Protein AF-M1YXP0-F1 (afdb_monomer_lite)

Radius of gyration: 19.99 Å; chains: 1; bounding box: 44×41×58 Å

pLDDT: mean 81.45, std 17.95, range [33.19, 97.75]

Structure (mmCIF, N/CA/C/O backbone):
data_AF-M1YXP0-F1
#
_entry.id   AF-M1YXP0-F1
#
loop_
_atom_site.group_PDB
_atom_site.id
_atom_site.type_symbol
_atom_site.label_atom_id
_atom_site.label_alt_id
_atom_site.label_comp_id
_atom_site.label_asym_id
_atom_site.label_entity_id
_atom_site.label_seq_id
_atom_site.pdbx_PDB_ins_code
_atom_site.Cartn_x
_atom_site.Cartn_y
_atom_site.Cartn_z
_atom_site.occupancy
_atom_site.B_iso_or_equiv
_atom_site.auth_seq_id
_atom_site.auth_comp_id
_atom_site.auth_asym_id
_atom_site.auth_atom_id
_atom_site.pdbx_PDB_model_num
ATOM 1 N N . MET A 1 1 ? 7.537 -8.761 -30.723 1.00 39.88 1 MET A N 1
ATOM 2 C CA . MET A 1 1 ? 6.814 -8.227 -31.902 1.00 39.88 1 MET A CA 1
ATOM 3 C C . MET A 1 1 ? 7.457 -6.900 -32.282 1.00 39.88 1 MET A C 1
ATOM 5 O O . MET A 1 1 ? 7.865 -6.205 -31.358 1.00 39.88 1 MET A O 1
ATOM 9 N N . PRO A 1 2 ? 7.614 -6.569 -33.575 1.00 33.19 2 PRO A N 1
ATOM 10 C CA . PRO A 1 2 ? 8.200 -5.295 -33.985 1.00 33.19 2 PRO A CA 1
ATOM 11 C C . PRO A 1 2 ? 7.269 -4.134 -33.609 1.00 33.19 2 PRO A C 1
ATOM 13 O O . PRO A 1 2 ? 6.055 -4.221 -33.793 1.00 33.19 2 PRO A O 1
ATOM 16 N N . VAL A 1 3 ? 7.846 -3.081 -33.035 1.00 39.62 3 VAL A N 1
ATOM 17 C CA . VAL A 1 3 ? 7.159 -1.833 -32.686 1.00 39.62 3 VAL A CA 1
ATOM 18 C C . VAL A 1 3 ? 7.122 -0.961 -33.941 1.00 39.62 3 VAL A C 1
ATOM 20 O O . VAL A 1 3 ? 8.159 -0.759 -34.565 1.00 39.62 3 VAL A O 1
ATOM 23 N N . ASN A 1 4 ? 5.941 -0.470 -34.324 1.00 39.56 4 ASN A N 1
ATOM 24 C CA . ASN A 1 4 ? 5.802 0.506 -35.405 1.00 39.56 4 ASN A CA 1
ATOM 25 C C . ASN A 1 4 ? 5.699 1.903 -34.799 1.00 39.56 4 ASN A C 1
ATOM 27 O O . ASN A 1 4 ? 4.676 2.248 -34.203 1.00 39.56 4 ASN A O 1
ATOM 31 N N . ASP A 1 5 ? 6.744 2.702 -34.967 1.00 45.22 5 ASP A N 1
ATOM 32 C CA . ASP A 1 5 ? 6.747 4.092 -34.529 1.00 45.22 5 ASP A CA 1
ATOM 33 C C . ASP A 1 5 ? 5.953 4.955 -35.521 1.00 45.22 5 ASP A C 1
ATOM 35 O O . ASP A 1 5 ? 6.139 4.876 -36.735 1.00 45.22 5 ASP A O 1
ATOM 39 N N . THR A 1 6 ? 5.033 5.779 -35.015 1.00 53.41 6 THR A N 1
ATOM 40 C CA . THR A 1 6 ? 4.318 6.788 -35.815 1.00 53.41 6 THR A CA 1
ATOM 41 C C . THR A 1 6 ? 4.477 8.148 -35.152 1.00 53.41 6 THR A C 1
ATOM 43 O O . THR A 1 6 ? 4.151 8.297 -33.973 1.00 53.41 6 THR A O 1
ATOM 46 N N . TYR A 1 7 ? 4.967 9.126 -35.910 1.00 54.94 7 TYR A N 1
ATOM 47 C CA . TYR A 1 7 ? 5.173 10.499 -35.453 1.00 54.94 7 TYR A CA 1
ATOM 48 C C . TYR A 1 7 ? 3.839 11.265 -35.435 1.00 54.94 7 TYR A C 1
ATOM 50 O O . TYR A 1 7 ? 3.076 11.180 -36.400 1.00 54.94 7 TYR A O 1
ATOM 58 N N . LEU A 1 8 ? 3.530 11.993 -34.352 1.00 53.47 8 LEU A N 1
ATOM 59 C CA . LEU A 1 8 ? 2.339 12.860 -34.305 1.00 53.47 8 LEU A CA 1
ATOM 60 C C . LEU A 1 8 ? 2.537 14.125 -35.155 1.00 53.47 8 LEU A C 1
ATOM 62 O O . LEU A 1 8 ? 3.608 14.729 -35.140 1.00 53.47 8 LEU A O 1
ATOM 66 N N . ASP A 1 9 ? 1.486 14.536 -35.868 1.00 60.91 9 ASP A N 1
ATOM 67 C CA . ASP A 1 9 ? 1.459 15.782 -36.641 1.00 60.91 9 ASP A CA 1
ATOM 68 C C . ASP A 1 9 ? 1.527 16.988 -35.677 1.00 60.91 9 ASP A C 1
ATOM 70 O O . ASP A 1 9 ? 0.678 17.092 -34.787 1.00 60.91 9 ASP A O 1
ATOM 74 N N . PRO A 1 10 ? 2.477 17.929 -35.846 1.00 59.50 10 PRO A N 1
ATOM 75 C CA . PRO A 1 10 ? 2.553 19.162 -35.055 1.00 59.50 10 PRO A CA 1
ATOM 76 C C . PRO A 1 10 ? 1.282 20.029 -35.078 1.00 59.50 10 PRO A C 1
ATOM 78 O O . PRO A 1 10 ? 1.157 20.962 -34.286 1.00 59.50 10 PRO A O 1
ATOM 81 N N . LYS A 1 11 ? 0.350 19.764 -36.000 1.00 62.03 11 LYS A N 1
ATOM 82 C CA . LYS A 1 11 ? -0.959 20.425 -36.090 1.00 62.03 11 LYS A CA 1
ATOM 83 C C . LYS A 1 11 ? -2.038 19.777 -35.215 1.00 62.03 11 LYS A C 1
ATOM 85 O O . LYS A 1 11 ? -3.147 20.309 -35.149 1.00 62.03 11 LYS A O 1
ATOM 90 N N . ASP A 1 12 ? -1.759 18.637 -34.583 1.00 63.69 12 ASP A N 1
ATOM 91 C CA . ASP A 1 12 ? -2.720 17.951 -33.722 1.00 63.69 12 ASP A CA 1
ATOM 92 C C . ASP A 1 12 ? -2.976 18.764 -32.443 1.00 63.69 12 ASP A C 1
ATOM 94 O O . ASP A 1 12 ?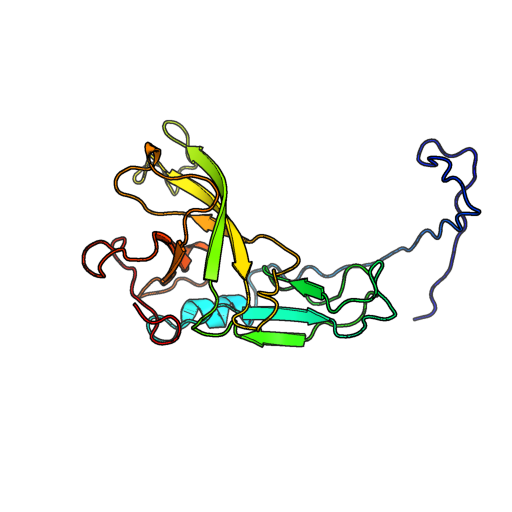 -2.062 19.289 -31.810 1.00 63.69 12 ASP A O 1
ATOM 98 N N . ARG A 1 13 ? -4.241 18.860 -32.025 1.00 54.38 13 ARG A N 1
ATOM 99 C CA . ARG A 1 13 ? -4.654 19.646 -30.849 1.00 54.38 13 ARG A CA 1
ATOM 100 C C . ARG A 1 13 ? -4.071 19.122 -29.535 1.00 54.38 13 ARG A C 1
ATOM 102 O O . ARG A 1 13 ? -4.054 19.862 -28.557 1.00 54.38 13 ARG A O 1
ATOM 109 N N . ALA A 1 14 ? -3.628 17.864 -29.500 1.00 49.84 14 ALA A N 1
ATOM 110 C CA . ALA A 1 14 ? -2.954 17.264 -28.349 1.00 49.84 14 ALA A CA 1
ATOM 111 C C . ALA A 1 14 ? -1.463 17.650 -28.239 1.00 49.84 14 ALA A C 1
ATOM 113 O O . ALA A 1 14 ? -0.829 17.343 -27.229 1.00 49.84 14 ALA A O 1
ATOM 114 N N . TYR A 1 15 ? -0.895 18.308 -29.257 1.00 47.97 15 TYR A N 1
ATOM 115 C CA . TYR A 1 15 ? 0.496 18.747 -29.265 1.00 47.97 15 TYR A CA 1
ATOM 116 C C . TYR A 1 15 ? 0.667 20.012 -28.412 1.00 47.97 15 TYR A C 1
ATOM 118 O O . TYR A 1 15 ? 0.209 21.095 -28.775 1.00 47.97 15 TYR A O 1
ATOM 126 N N . ASN A 1 16 ? 1.338 19.881 -27.266 1.00 50.03 16 ASN A N 1
ATOM 127 C CA . ASN A 1 16 ? 1.772 21.017 -26.456 1.00 50.03 16 ASN A CA 1
ATOM 128 C C . ASN A 1 16 ? 3.267 21.252 -26.747 1.00 50.03 16 ASN A C 1
ATOM 130 O O . ASN A 1 16 ? 4.062 20.350 -26.475 1.00 50.03 16 ASN A O 1
ATOM 134 N N . PRO A 1 17 ? 3.676 22.390 -27.340 1.00 48.19 17 PRO A N 1
ATOM 135 C CA . PRO A 1 17 ? 5.049 22.574 -27.797 1.00 48.19 17 PRO A CA 1
ATOM 136 C C . PRO A 1 17 ? 6.006 22.601 -26.601 1.00 48.19 17 PRO A C 1
ATOM 138 O O . PRO A 1 17 ? 6.040 23.568 -25.838 1.00 48.19 17 PRO A O 1
ATOM 141 N N . ALA A 1 18 ? 6.796 21.541 -26.425 1.00 46.31 18 ALA A N 1
ATOM 142 C CA . ALA A 1 18 ? 7.905 21.584 -25.482 1.00 46.31 18 ALA A CA 1
ATOM 143 C C . ALA A 1 18 ? 9.051 22.429 -26.065 1.00 46.31 18 ALA A C 1
ATOM 145 O O . ALA A 1 18 ? 9.185 22.586 -27.276 1.00 46.31 18 ALA A O 1
ATOM 146 N N . LYS A 1 19 ? 9.897 22.983 -25.190 1.00 48.41 19 LYS A N 1
ATOM 147 C CA . LYS A 1 19 ? 11.017 23.875 -25.553 1.00 48.41 19 LYS A CA 1
ATOM 148 C C . LYS A 1 19 ? 12.205 23.167 -26.236 1.00 48.41 19 LYS A C 1
ATOM 150 O O . LYS A 1 19 ? 13.235 23.796 -26.452 1.00 48.41 19 LYS A O 1
ATOM 155 N N . THR A 1 20 ? 12.075 21.886 -26.565 1.00 47.06 20 THR A N 1
ATOM 156 C CA . THR A 1 20 ? 13.082 21.046 -27.233 1.00 47.06 20 THR A CA 1
ATOM 157 C C . THR A 1 20 ? 12.407 20.236 -28.340 1.00 47.06 20 THR A C 1
ATOM 159 O O . THR A 1 20 ? 11.190 20.067 -28.304 1.00 47.06 20 THR A O 1
ATOM 162 N N . GLU A 1 21 ? 13.163 19.731 -29.322 1.00 49.03 21 GLU A N 1
ATOM 163 C CA . GLU A 1 21 ? 12.625 18.784 -30.312 1.00 49.03 21 GLU A CA 1
ATOM 164 C C . GLU A 1 21 ? 12.048 17.562 -29.584 1.00 49.03 21 GLU A C 1
ATOM 166 O O . GLU A 1 21 ? 12.782 16.777 -28.985 1.00 49.03 21 GLU A O 1
ATOM 171 N N . VAL A 1 22 ? 10.720 17.424 -29.588 1.00 46.91 22 VAL A N 1
ATOM 172 C CA . VAL A 1 22 ? 10.032 16.266 -29.010 1.00 46.91 22 VAL A CA 1
ATOM 173 C C . VAL A 1 22 ? 9.655 15.326 -30.134 1.00 46.91 22 VAL A C 1
ATOM 175 O O . VAL A 1 22 ? 8.829 15.648 -30.988 1.00 46.91 22 VAL A O 1
ATOM 178 N N . VAL A 1 23 ? 10.227 14.129 -30.109 1.00 52.19 23 VAL A N 1
ATOM 179 C CA . VAL A 1 23 ? 9.771 13.026 -30.947 1.00 52.19 23 VAL A CA 1
ATOM 180 C C . VAL A 1 23 ? 8.562 12.387 -30.267 1.00 52.19 23 VAL A C 1
ATOM 182 O O . VAL A 1 23 ? 8.689 11.639 -29.302 1.00 52.19 23 VAL A O 1
ATOM 185 N N . MET A 1 24 ? 7.366 12.708 -30.758 1.00 46.97 24 MET A N 1
ATOM 186 C CA . MET A 1 24 ? 6.120 12.121 -30.268 1.00 46.97 24 MET A CA 1
ATOM 187 C C . MET A 1 24 ? 5.859 10.788 -30.971 1.00 46.97 24 MET A C 1
ATOM 189 O O . MET A 1 24 ? 5.454 10.780 -32.132 1.00 46.97 24 MET A O 1
ATOM 193 N N . VAL A 1 25 ? 6.058 9.670 -30.272 1.00 52.78 25 VAL A N 1
ATOM 194 C CA . VAL A 1 25 ? 5.793 8.321 -30.796 1.00 52.78 25 VAL A CA 1
ATOM 195 C C . VAL A 1 25 ? 4.439 7.824 -30.300 1.00 52.78 25 VAL A C 1
ATOM 197 O O . VAL A 1 25 ? 4.231 7.636 -29.101 1.00 52.78 25 VAL A O 1
ATOM 200 N N . ARG A 1 26 ? 3.505 7.555 -31.216 1.00 45.12 26 ARG A N 1
ATOM 201 C CA . ARG A 1 26 ? 2.240 6.896 -30.873 1.00 45.12 26 ARG A CA 1
ATOM 202 C C . ARG A 1 26 ? 2.450 5.384 -30.795 1.00 45.12 26 ARG A C 1
ATOM 204 O O . ARG A 1 26 ? 2.609 4.732 -31.820 1.00 45.12 26 ARG A O 1
ATOM 211 N N . ARG A 1 27 ? 2.403 4.820 -29.585 1.00 51.88 27 ARG A N 1
ATOM 212 C CA . ARG A 1 27 ? 2.457 3.366 -29.362 1.00 51.88 27 ARG A CA 1
ATOM 213 C C . ARG A 1 27 ? 1.054 2.803 -29.146 1.00 51.88 27 ARG A C 1
ATOM 215 O O . ARG A 1 27 ? 0.317 3.281 -28.287 1.00 51.88 27 ARG A O 1
ATOM 222 N N . GLN A 1 28 ? 0.682 1.778 -29.913 1.00 49.31 28 GLN A N 1
ATOM 223 C CA . GLN A 1 28 ? -0.449 0.920 -29.556 1.00 49.31 28 GLN A CA 1
ATOM 224 C C . GLN A 1 28 ? 0.051 -0.143 -28.585 1.00 49.31 28 GLN A C 1
ATOM 226 O O . GLN A 1 28 ? 0.806 -1.034 -28.965 1.00 49.31 28 GLN A O 1
ATOM 231 N N . VAL A 1 29 ? -0.356 -0.020 -27.325 1.00 48.94 29 VAL A N 1
ATOM 232 C CA . VAL A 1 29 ? 0.001 -0.964 -26.268 1.00 48.94 29 VAL A CA 1
ATOM 233 C C . VAL A 1 29 ? -1.267 -1.678 -25.833 1.00 48.94 29 VAL A C 1
ATOM 235 O O . VAL A 1 29 ? -2.247 -1.039 -25.449 1.00 48.94 29 VAL A O 1
ATOM 238 N N . PHE A 1 30 ? -1.248 -3.005 -25.903 1.00 51.50 30 PHE A N 1
ATOM 239 C CA . PHE A 1 30 ? -2.282 -3.845 -25.316 1.00 51.50 30 PHE A CA 1
ATOM 240 C C . PHE A 1 30 ? -1.817 -4.216 -23.912 1.00 51.50 30 PHE A C 1
ATOM 242 O O . PHE A 1 30 ? -0.825 -4.922 -23.757 1.00 51.50 30 PHE A O 1
ATOM 249 N N . ILE A 1 31 ? -2.493 -3.677 -22.899 1.00 49.72 31 ILE A N 1
ATOM 250 C CA . ILE A 1 31 ? -2.208 -3.977 -21.496 1.00 49.72 31 ILE A CA 1
ATOM 251 C C . ILE A 1 31 ? -3.289 -4.931 -21.006 1.00 49.72 31 ILE A C 1
ATOM 253 O O . ILE A 1 31 ? -4.438 -4.527 -20.810 1.00 49.72 31 ILE A O 1
ATOM 257 N N . ASP A 1 32 ? -2.912 -6.180 -20.757 1.00 49.19 32 ASP A N 1
ATOM 258 C CA . ASP A 1 32 ? -3.784 -7.126 -20.073 1.00 49.19 32 ASP A CA 1
ATOM 259 C C . ASP A 1 32 ? -3.769 -6.819 -18.575 1.00 49.19 32 ASP A C 1
ATOM 261 O O . ASP A 1 32 ? -2.967 -7.333 -17.790 1.00 49.19 32 ASP A O 1
ATOM 265 N N . TYR A 1 33 ? -4.687 -5.953 -18.143 1.00 49.41 33 TYR A N 1
ATOM 266 C CA . TYR A 1 33 ? -4.924 -5.747 -16.721 1.00 49.41 33 TYR A CA 1
ATOM 267 C C . TYR A 1 33 ? -5.530 -7.013 -16.122 1.00 49.41 33 TYR A C 1
ATOM 269 O O . TYR A 1 33 ? -6.748 -7.185 -16.078 1.00 49.41 33 TYR A O 1
ATOM 277 N N . LYS A 1 34 ? -4.688 -7.877 -15.557 1.00 50.00 34 LYS A N 1
ATOM 278 C CA . LYS A 1 34 ? -5.148 -8.980 -14.712 1.00 50.00 34 LYS A CA 1
ATOM 279 C C . LYS A 1 34 ? -5.563 -8.448 -13.336 1.00 50.00 34 LYS A C 1
ATOM 281 O O . LYS A 1 34 ? -4.947 -8.744 -12.317 1.00 50.00 34 LYS A O 1
ATOM 286 N N . LYS A 1 35 ? -6.607 -7.615 -13.302 1.00 51.50 35 LYS A N 1
ATOM 287 C CA . LYS A 1 35 ? -7.274 -7.202 -12.055 1.00 51.50 35 LYS A CA 1
ATOM 288 C C . LYS A 1 35 ? -8.406 -8.152 -11.650 1.00 51.50 35 LYS A C 1
ATOM 290 O O . LYS A 1 35 ? -9.054 -7.925 -10.635 1.00 51.50 35 LYS A O 1
ATOM 295 N N . SER A 1 36 ? -8.643 -9.216 -12.411 1.00 43.03 36 SER A N 1
ATOM 296 C CA . SER A 1 36 ? -9.850 -10.030 -12.305 1.00 43.03 36 SER A CA 1
ATOM 297 C C . SER A 1 36 ? -9.592 -11.452 -11.802 1.00 43.03 36 SER A C 1
ATOM 299 O O . SER A 1 36 ? -8.954 -12.275 -12.453 1.00 43.03 36 SER A O 1
ATOM 301 N N . TYR A 1 37 ? -10.118 -11.728 -10.606 1.00 43.28 37 TYR A N 1
ATOM 302 C CA . TYR A 1 37 ? -11.255 -12.637 -10.397 1.00 43.28 37 TYR A CA 1
ATOM 303 C C . TYR A 1 37 ? -11.410 -13.790 -11.415 1.00 43.28 37 TYR A C 1
ATOM 305 O O . TYR A 1 37 ? -12.390 -13.868 -12.146 1.00 43.28 37 TYR A O 1
ATOM 313 N N . GLY A 1 38 ? -10.420 -14.681 -11.452 1.00 39.31 38 GLY A N 1
ATOM 314 C CA . GLY A 1 38 ? -10.435 -15.948 -12.211 1.00 39.31 38 GLY A CA 1
ATOM 315 C C . GLY A 1 38 ? -9.213 -16.845 -11.952 1.00 39.31 38 GLY A C 1
ATOM 316 O O . GLY A 1 38 ? -9.054 -17.901 -12.552 1.00 39.31 38 GLY A O 1
ATOM 317 N N . GLY A 1 39 ? -8.337 -16.399 -11.053 1.00 51.31 39 GLY A N 1
ATOM 318 C CA . GLY A 1 39 ? -7.112 -17.026 -10.576 1.00 51.31 39 GLY A CA 1
ATOM 319 C C . GLY A 1 39 ? -6.488 -16.022 -9.613 1.00 51.31 39 GLY A C 1
ATOM 320 O O . GLY A 1 39 ? -6.256 -14.876 -9.998 1.00 51.31 39 GLY A O 1
ATOM 321 N N . ILE A 1 40 ? -6.341 -16.387 -8.341 1.00 63.31 40 ILE A N 1
ATOM 322 C CA . ILE A 1 40 ? -6.020 -15.426 -7.280 1.00 63.31 40 ILE A CA 1
ATOM 323 C C . ILE A 1 40 ? -4.619 -14.859 -7.547 1.00 63.31 40 ILE A C 1
ATOM 325 O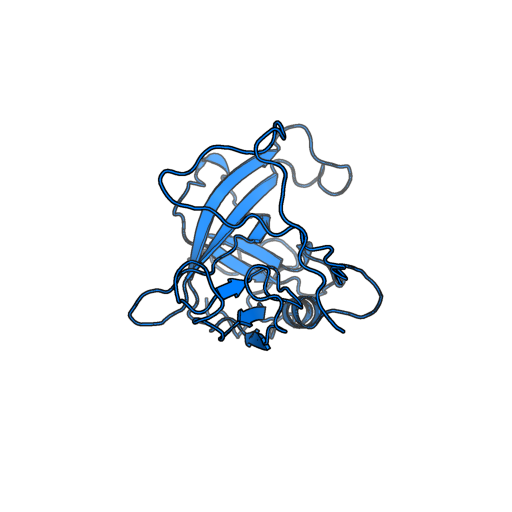 O . ILE A 1 40 ? -3.638 -15.606 -7.580 1.00 63.31 40 ILE A O 1
ATOM 329 N N . SER A 1 41 ? -4.522 -13.550 -7.804 1.00 80.25 41 SER A N 1
ATOM 330 C CA . SER A 1 41 ? -3.229 -12.893 -8.027 1.00 80.25 41 SER A CA 1
ATOM 331 C C . SER A 1 41 ? -2.327 -13.094 -6.802 1.00 80.25 41 SER A C 1
ATOM 333 O O . SER A 1 41 ? -2.843 -13.195 -5.684 1.00 80.25 41 SER A O 1
ATOM 335 N N . PRO A 1 42 ? -0.988 -13.113 -6.953 1.00 86.69 42 PRO A N 1
ATOM 336 C CA . PRO A 1 42 ? -0.095 -13.220 -5.801 1.00 86.69 42 PRO A CA 1
ATOM 337 C C . PRO A 1 42 ? -0.400 -12.168 -4.727 1.00 86.69 42 PRO A C 1
ATOM 339 O O . PRO A 1 42 ? -0.307 -12.465 -3.541 1.00 86.69 42 PRO A O 1
ATOM 342 N N . TYR A 1 43 ? -0.834 -10.971 -5.135 1.00 87.69 43 TYR A N 1
ATOM 343 C CA . TYR A 1 43 ? -1.270 -9.911 -4.229 1.00 87.69 43 TYR A CA 1
ATOM 344 C C . TYR A 1 43 ? -2.424 -10.343 -3.317 1.00 87.69 43 TYR A C 1
ATOM 346 O O . TYR A 1 43 ? -2.309 -10.234 -2.098 1.00 87.69 43 TYR A O 1
ATOM 354 N N . ILE A 1 44 ? -3.510 -10.871 -3.892 1.00 87.06 44 ILE A N 1
ATOM 355 C CA . ILE A 1 44 ? -4.669 -11.322 -3.114 1.00 87.06 44 ILE A CA 1
ATOM 356 C C . ILE A 1 44 ? -4.302 -12.560 -2.284 1.00 87.06 44 ILE A C 1
ATOM 358 O O . ILE A 1 44 ? -4.644 -12.607 -1.110 1.00 87.06 44 ILE A O 1
ATOM 362 N N . ASN A 1 45 ? -3.502 -13.493 -2.817 1.00 87.81 45 ASN A N 1
ATOM 363 C CA . ASN A 1 45 ? -2.974 -14.623 -2.033 1.00 87.81 45 ASN A CA 1
ATOM 364 C C . ASN A 1 45 ? -2.160 -14.154 -0.817 1.00 87.81 45 ASN A C 1
ATOM 366 O O . ASN A 1 45 ? -2.227 -14.760 0.249 1.00 87.81 45 ASN A O 1
ATOM 370 N N . GLY A 1 46 ? -1.389 -13.075 -0.977 1.00 90.12 46 GLY A N 1
ATOM 371 C CA . GLY A 1 46 ? -0.653 -12.440 0.109 1.00 90.12 46 GLY A CA 1
ATOM 372 C C . GLY A 1 46 ? -1.584 -11.911 1.198 1.00 90.12 46 GLY A C 1
ATOM 373 O O . GLY A 1 46 ? -1.352 -12.181 2.373 1.00 90.12 46 GLY A O 1
ATOM 374 N N . ILE A 1 47 ? -2.662 -11.222 0.818 1.00 91.38 47 ILE A N 1
ATOM 375 C CA . ILE A 1 47 ? -3.664 -10.678 1.750 1.00 91.38 47 ILE A CA 1
ATOM 376 C C . ILE A 1 47 ? -4.447 -11.795 2.457 1.00 91.38 47 ILE A C 1
ATOM 378 O O . ILE A 1 47 ? -4.689 -11.707 3.656 1.00 91.38 47 ILE A O 1
ATOM 382 N N . MET A 1 48 ? -4.779 -12.878 1.752 1.00 90.25 48 MET A N 1
ATOM 383 C CA . MET A 1 48 ? -5.547 -14.015 2.281 1.00 90.25 48 MET A CA 1
ATOM 384 C C . MET A 1 48 ? -4.776 -14.895 3.283 1.00 90.25 48 MET A C 1
ATOM 386 O O . MET A 1 48 ? -5.265 -15.938 3.708 1.00 90.25 48 MET A O 1
ATOM 390 N N . GLY A 1 49 ? -3.558 -14.522 3.677 1.00 88.69 49 GLY A N 1
ATOM 391 C CA . GLY A 1 49 ? -2.755 -15.313 4.610 1.00 88.69 49 GLY A CA 1
ATOM 392 C C . GLY A 1 49 ? -3.229 -15.281 6.071 1.00 88.69 49 GLY A C 1
ATOM 393 O O . GLY A 1 49 ? -2.582 -15.920 6.907 1.00 88.69 49 GLY A O 1
ATOM 394 N N . GLY A 1 50 ? -4.283 -14.523 6.405 1.00 87.31 50 GLY A N 1
ATOM 395 C CA . GLY A 1 50 ? -4.754 -14.303 7.777 1.00 87.31 50 GLY A CA 1
ATOM 396 C C . GLY A 1 50 ? -3.626 -13.784 8.676 1.00 87.31 50 GLY A C 1
ATOM 397 O O . GLY A 1 50 ? -2.958 -12.799 8.366 1.00 87.31 50 GLY A O 1
ATOM 398 N N . THR A 1 51 ? -3.300 -14.512 9.748 1.00 90.75 51 THR A N 1
ATOM 399 C CA . THR A 1 51 ? -2.156 -14.176 10.628 1.00 90.75 51 THR A CA 1
ATOM 400 C C . THR A 1 51 ? -0.776 -14.262 9.956 1.00 90.75 51 THR A C 1
ATOM 402 O O . THR A 1 51 ? 0.219 -13.839 10.543 1.00 90.75 51 THR A O 1
ATOM 405 N N . ARG A 1 52 ? -0.676 -14.812 8.741 1.00 93.25 52 ARG A N 1
ATOM 406 C CA . ARG A 1 52 ? 0.542 -14.838 7.909 1.00 93.25 52 ARG A CA 1
ATOM 407 C C . ARG A 1 52 ? 0.431 -13.928 6.683 1.00 93.25 52 ARG A C 1
ATOM 409 O O . ARG A 1 52 ? 1.257 -14.033 5.777 1.00 93.25 52 ARG A O 1
ATOM 416 N N . ALA A 1 53 ? -0.598 -13.085 6.624 1.00 94.94 53 ALA A N 1
ATOM 417 C CA . ALA A 1 53 ? -0.835 -12.222 5.484 1.00 94.94 53 ALA A CA 1
ATOM 418 C C . ALA A 1 53 ? 0.322 -11.244 5.263 1.00 94.94 53 ALA A C 1
ATOM 420 O O . ALA A 1 53 ? 0.939 -10.743 6.202 1.00 94.94 53 ALA A O 1
ATOM 421 N N . ARG A 1 54 ? 0.621 -10.958 4.005 1.00 94.75 54 ARG A N 1
ATOM 422 C CA . ARG A 1 54 ? 1.658 -10.009 3.607 1.00 94.75 54 ARG A CA 1
ATOM 423 C C . ARG A 1 54 ? 1.191 -9.231 2.396 1.00 94.75 54 ARG A C 1
ATOM 425 O O . ARG A 1 54 ? 0.627 -9.798 1.462 1.00 94.75 54 ARG A O 1
ATOM 432 N N . LEU A 1 55 ? 1.449 -7.934 2.401 1.00 94.50 55 LEU A N 1
ATOM 433 C CA . LEU A 1 55 ? 1.216 -7.105 1.238 1.00 94.50 55 LEU A CA 1
ATOM 434 C C . LEU A 1 55 ? 2.352 -7.321 0.245 1.00 94.50 55 LEU A C 1
ATOM 436 O O . LEU A 1 55 ? 3.530 -7.322 0.606 1.00 94.50 55 LEU A O 1
ATOM 440 N N . LEU A 1 56 ? 1.985 -7.507 -1.016 1.00 93.38 56 LEU A N 1
ATOM 441 C CA . LEU A 1 56 ? 2.944 -7.588 -2.107 1.00 93.38 56 LEU A CA 1
ATOM 442 C C . LEU A 1 56 ? 2.946 -6.288 -2.907 1.00 93.38 56 LEU A C 1
ATOM 444 O O . LEU A 1 56 ? 1.966 -5.535 -2.913 1.00 93.38 56 LEU A O 1
ATOM 448 N N . PHE A 1 57 ? 4.047 -6.069 -3.602 1.00 94.06 57 PHE A N 1
ATOM 449 C CA . PHE A 1 57 ? 4.220 -5.037 -4.609 1.00 94.06 57 PHE A CA 1
ATOM 450 C C . PHE A 1 57 ? 4.969 -5.648 -5.797 1.00 94.06 57 PHE A C 1
ATOM 452 O O . PHE A 1 57 ? 5.454 -6.783 -5.726 1.00 94.06 57 PHE A O 1
ATOM 459 N N . THR A 1 58 ? 5.040 -4.915 -6.898 1.00 94.50 58 THR A N 1
ATOM 460 C CA . THR A 1 58 ? 5.892 -5.284 -8.032 1.00 94.50 58 THR A CA 1
ATOM 461 C C . THR A 1 58 ? 6.864 -4.174 -8.355 1.00 94.50 58 THR A C 1
ATOM 463 O O . THR A 1 58 ? 6.523 -3.015 -8.148 1.00 94.50 58 THR A O 1
ATOM 466 N N . PHE A 1 59 ? 8.033 -4.483 -8.896 1.00 95.88 59 PHE A N 1
ATOM 467 C CA . PHE A 1 59 ? 9.022 -3.474 -9.263 1.00 95.88 59 PHE A CA 1
ATOM 468 C C . PHE A 1 59 ? 9.614 -3.720 -10.651 1.00 95.88 59 PHE A C 1
ATOM 470 O O . PHE A 1 59 ? 9.532 -4.823 -11.190 1.00 95.88 59 PHE A O 1
ATOM 477 N N . CYS A 1 60 ? 10.163 -2.664 -11.244 1.00 95.69 60 CYS A N 1
ATOM 478 C CA . CYS A 1 60 ? 10.900 -2.699 -12.498 1.00 95.69 60 CYS A CA 1
ATOM 479 C C . CYS A 1 60 ? 12.306 -2.146 -12.266 1.00 95.69 60 CYS A C 1
ATOM 481 O O . CYS A 1 60 ? 12.452 -0.966 -11.939 1.00 95.69 60 CYS A O 1
ATOM 483 N N . GLU A 1 61 ? 13.328 -2.980 -12.457 1.00 95.44 61 GLU A N 1
ATOM 484 C CA . GLU A 1 61 ? 14.734 -2.595 -12.268 1.00 95.44 61 GLU A CA 1
ATOM 485 C C . GLU A 1 61 ? 15.339 -1.851 -13.463 1.00 95.44 61 GLU A C 1
ATOM 487 O O . GLU A 1 61 ? 16.443 -1.325 -13.345 1.00 95.44 61 GLU A O 1
ATOM 492 N N . ASN A 1 62 ? 14.632 -1.777 -14.600 1.00 93.88 62 ASN A N 1
ATOM 493 C CA . ASN A 1 62 ? 15.119 -1.148 -15.831 1.00 93.88 62 ASN A CA 1
ATOM 494 C C . ASN A 1 62 ? 15.149 0.390 -15.737 1.00 93.88 62 ASN A C 1
ATOM 496 O O . ASN A 1 62 ? 14.421 1.082 -16.444 1.00 93.88 62 ASN A O 1
ATOM 500 N N . ALA A 1 63 ? 15.988 0.912 -14.845 1.00 91.94 63 ALA A N 1
ATOM 501 C CA . ALA A 1 63 ? 16.132 2.330 -14.557 1.00 91.94 63 ALA A CA 1
ATOM 502 C C . ALA A 1 63 ? 16.456 3.153 -15.814 1.00 91.94 63 ALA A C 1
ATOM 504 O O . ALA A 1 63 ? 15.902 4.231 -15.985 1.00 91.94 63 ALA A O 1
ATOM 505 N N . GLU A 1 64 ? 17.277 2.624 -16.726 1.00 91.94 64 GLU A N 1
ATOM 506 C CA . GLU A 1 64 ? 17.625 3.285 -17.994 1.00 91.94 64 GLU A CA 1
ATOM 507 C C . GLU A 1 64 ? 16.416 3.499 -18.918 1.00 91.94 64 GLU A C 1
ATOM 509 O O . GLU A 1 64 ? 16.414 4.412 -19.739 1.00 91.94 64 GLU A O 1
ATOM 514 N N . GLY A 1 65 ? 15.379 2.668 -18.783 1.00 84.75 65 GLY A N 1
ATOM 515 C CA . GLY A 1 65 ? 14.138 2.774 -19.545 1.00 84.75 65 GLY A CA 1
ATOM 516 C C . GLY A 1 65 ? 13.068 3.660 -18.903 1.00 84.75 65 GLY A C 1
ATOM 517 O O . GLY A 1 65 ? 11.930 3.622 -19.370 1.00 84.75 65 GLY A O 1
ATOM 518 N N . HIS A 1 66 ? 13.389 4.380 -17.824 1.00 91.75 66 HIS A N 1
ATOM 519 C CA . HIS A 1 66 ? 12.448 5.186 -17.045 1.00 91.75 66 HIS A CA 1
ATOM 520 C C . HIS A 1 66 ? 12.781 6.681 -17.125 1.00 91.75 66 HIS A C 1
ATOM 522 O O . HIS A 1 66 ? 13.953 7.061 -17.143 1.00 91.75 66 HIS A O 1
ATOM 528 N N . ASP A 1 67 ? 11.759 7.537 -17.086 1.00 85.88 67 ASP A N 1
ATOM 529 C CA . ASP A 1 67 ? 11.856 8.993 -17.283 1.00 85.88 67 ASP A CA 1
ATOM 530 C C . ASP A 1 67 ? 12.822 9.664 -16.289 1.00 85.88 67 ASP A C 1
ATOM 532 O O . ASP A 1 67 ? 13.450 10.678 -16.594 1.00 85.88 67 ASP A O 1
ATOM 536 N N . TYR A 1 68 ? 12.961 9.078 -15.096 1.00 87.19 68 TYR A N 1
ATOM 537 C CA . TYR A 1 68 ? 13.804 9.587 -14.011 1.00 87.19 68 TYR A CA 1
ATOM 538 C C . TYR A 1 68 ? 15.027 8.720 -13.706 1.00 87.19 68 TYR A C 1
ATOM 540 O O . TYR A 1 68 ? 15.678 8.944 -12.686 1.00 87.19 68 TYR A O 1
ATOM 548 N N . GLY A 1 69 ? 15.337 7.714 -14.529 1.00 90.44 69 GLY A N 1
ATOM 549 C CA . GLY A 1 69 ? 16.530 6.898 -14.303 1.00 90.44 69 GLY A CA 1
ATOM 550 C C . GLY A 1 69 ? 16.496 6.084 -13.002 1.00 90.44 69 GLY A C 1
ATOM 551 O O . GLY A 1 69 ? 17.546 5.856 -12.406 1.00 90.44 69 GLY A O 1
ATOM 552 N N . LYS A 1 70 ? 15.311 5.697 -12.503 1.00 91.94 70 LYS A N 1
ATOM 553 C CA . LYS A 1 70 ? 15.138 5.061 -11.179 1.00 91.94 70 LYS A CA 1
ATOM 554 C C . LYS A 1 70 ? 14.372 3.746 -11.252 1.00 91.94 70 LYS A C 1
ATOM 556 O O . LYS A 1 70 ? 13.574 3.551 -12.156 1.00 91.94 70 LYS A O 1
ATOM 561 N N . VAL A 1 71 ? 14.542 2.867 -10.266 1.00 94.81 71 VAL A N 1
ATOM 562 C CA . VAL A 1 71 ? 13.684 1.677 -10.099 1.00 94.81 71 VAL A CA 1
ATOM 563 C C . VAL A 1 71 ? 12.257 2.120 -9.764 1.00 94.81 71 VAL A C 1
ATOM 565 O O . VAL A 1 71 ? 12.073 2.903 -8.832 1.00 94.81 71 VAL A O 1
ATOM 568 N N . LEU A 1 72 ? 11.261 1.594 -10.482 1.00 95.25 72 LEU A N 1
ATOM 569 C CA . LEU A 1 72 ? 9.845 1.879 -10.222 1.00 95.25 72 LEU A CA 1
ATOM 570 C C . LEU A 1 72 ? 9.199 0.756 -9.414 1.00 95.25 72 LEU A C 1
ATOM 572 O O . LEU A 1 72 ? 9.450 -0.418 -9.681 1.00 95.25 72 LEU A O 1
ATOM 576 N N . ARG A 1 73 ? 8.360 1.097 -8.437 1.00 96.06 73 ARG A N 1
ATOM 577 C CA . ARG A 1 73 ? 7.746 0.179 -7.468 1.00 96.06 73 ARG A CA 1
ATOM 578 C C . ARG A 1 73 ? 6.249 0.450 -7.370 1.00 96.06 73 ARG A C 1
ATOM 580 O O . ARG A 1 73 ? 5.821 1.551 -7.052 1.00 96.06 73 ARG A O 1
ATOM 587 N N . PHE A 1 74 ? 5.437 -0.572 -7.603 1.00 93.19 74 PHE A N 1
ATOM 588 C CA . PHE A 1 74 ? 3.995 -0.455 -7.778 1.00 93.19 74 PHE A CA 1
ATOM 589 C C . PHE A 1 74 ? 3.218 -1.260 -6.741 1.00 93.19 74 PHE A C 1
ATOM 591 O O . PHE A 1 74 ? 3.346 -2.483 -6.632 1.00 93.19 74 PHE A O 1
ATOM 598 N N . GLN A 1 75 ? 2.322 -0.565 -6.056 1.00 88.62 75 GLN A N 1
ATOM 599 C CA . GLN A 1 75 ? 1.244 -1.118 -5.256 1.00 88.62 75 GLN A CA 1
ATOM 600 C C . GLN A 1 75 ? -0.034 -0.284 -5.479 1.00 88.62 75 GLN A C 1
ATOM 602 O O . GLN A 1 75 ? -0.090 0.885 -5.118 1.00 88.62 75 GLN A O 1
ATOM 607 N N . VAL A 1 76 ? -1.105 -0.794 -6.087 1.00 82.81 76 VAL A N 1
ATOM 608 C CA . VAL A 1 76 ? -1.378 -2.189 -6.474 1.00 82.81 76 VAL A CA 1
ATOM 609 C C . VAL A 1 76 ? -0.404 -2.708 -7.552 1.00 82.81 76 VAL A C 1
ATOM 611 O O . VAL A 1 76 ? -0.098 -1.964 -8.486 1.00 82.81 76 VAL A O 1
ATOM 614 N N . PRO A 1 77 ? 0.061 -3.970 -7.441 1.00 87.81 77 PRO A N 1
ATOM 615 C CA . PRO A 1 77 ? 0.949 -4.607 -8.409 1.00 87.81 77 PRO A CA 1
ATOM 616 C C . PRO A 1 77 ? 0.509 -4.478 -9.865 1.00 87.81 77 PRO A C 1
ATOM 618 O O . PRO A 1 77 ? -0.684 -4.516 -10.184 1.00 87.81 77 PRO A O 1
ATOM 621 N N . ARG A 1 78 ? 1.497 -4.387 -10.749 1.00 84.75 78 ARG A N 1
ATOM 622 C CA . ARG A 1 78 ? 1.339 -4.393 -12.205 1.00 84.75 78 ARG A CA 1
ATOM 623 C C . ARG A 1 78 ? 2.029 -5.636 -12.765 1.00 84.75 78 ARG A C 1
ATOM 625 O O . ARG A 1 78 ? 2.789 -6.283 -12.061 1.00 84.75 78 ARG A O 1
ATOM 632 N N . VAL A 1 79 ? 1.685 -6.037 -13.984 1.00 83.81 79 VAL A N 1
ATOM 633 C CA . VAL A 1 79 ? 2.420 -7.105 -14.690 1.00 83.81 79 VAL A CA 1
ATOM 634 C C . VAL A 1 79 ? 3.549 -6.497 -15.517 1.00 83.81 79 VAL A C 1
ATOM 636 O O . VAL A 1 79 ? 4.638 -7.064 -15.570 1.00 83.81 79 VAL A O 1
ATOM 639 N N . ASP A 1 80 ? 3.292 -5.315 -16.078 1.00 87.00 80 ASP A N 1
ATOM 640 C CA . ASP A 1 80 ? 4.195 -4.590 -16.960 1.00 87.00 80 ASP A CA 1
ATOM 641 C C . ASP A 1 80 ? 4.441 -3.168 -16.439 1.00 87.00 80 ASP A C 1
ATOM 643 O O . ASP A 1 80 ? 3.555 -2.524 -15.857 1.00 87.00 80 ASP A O 1
ATOM 647 N N . CYS A 1 81 ? 5.661 -2.679 -16.652 1.00 87.88 81 CYS A N 1
ATOM 648 C CA . CYS A 1 81 ? 6.073 -1.324 -16.322 1.00 87.88 81 CYS A CA 1
ATOM 649 C C . CYS A 1 81 ? 5.419 -0.322 -17.292 1.00 87.88 81 CYS A C 1
ATOM 651 O O . CYS A 1 81 ? 5.520 -0.508 -18.502 1.00 87.88 81 CYS A O 1
ATOM 653 N N . PRO A 1 82 ? 4.776 0.758 -16.815 1.00 86.50 82 PRO A N 1
ATOM 654 C CA . PRO A 1 82 ? 4.140 1.738 -17.694 1.00 86.50 82 PRO A CA 1
ATOM 655 C C . PRO A 1 82 ? 5.130 2.591 -18.504 1.00 86.50 82 PRO A C 1
ATOM 657 O O . PRO A 1 82 ? 4.719 3.174 -19.502 1.00 86.50 82 PRO A O 1
ATOM 660 N N . GLU A 1 83 ? 6.396 2.677 -18.088 1.00 88.75 83 GLU A N 1
ATOM 661 C CA . GLU A 1 83 ? 7.407 3.506 -18.758 1.00 88.75 83 GLU A CA 1
ATOM 662 C C . GLU A 1 83 ? 8.182 2.696 -19.807 1.00 88.75 83 GLU A C 1
ATOM 664 O O . GLU A 1 83 ? 8.156 3.018 -20.996 1.00 88.75 83 GLU A O 1
ATOM 669 N N . CYS A 1 84 ? 8.792 1.577 -19.400 1.00 88.12 84 CYS A N 1
ATOM 670 C CA . CYS A 1 84 ? 9.607 0.762 -20.305 1.00 88.12 84 CYS A CA 1
ATOM 671 C C . CYS A 1 84 ? 8.876 -0.439 -20.927 1.00 88.12 84 CYS A C 1
ATOM 673 O O . CYS A 1 84 ? 9.449 -1.111 -21.782 1.00 88.12 84 CYS A O 1
ATOM 675 N N . TYR A 1 85 ? 7.635 -0.734 -20.512 1.00 86.38 85 TYR A N 1
ATOM 676 C CA . TYR A 1 85 ? 6.834 -1.892 -20.958 1.00 86.38 85 TYR A CA 1
ATOM 677 C C . TYR A 1 85 ? 7.472 -3.265 -20.692 1.00 86.38 8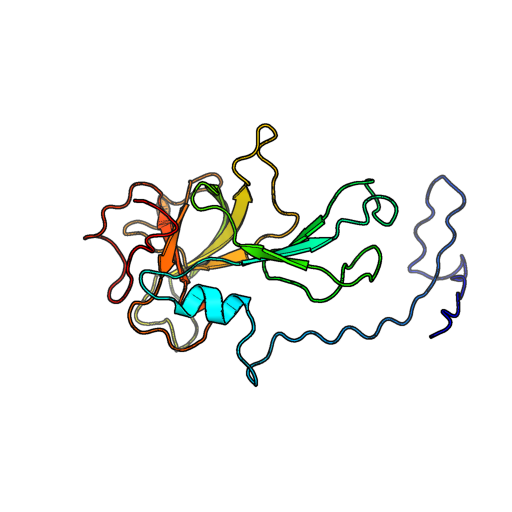5 TYR A C 1
ATOM 679 O O . TYR A 1 85 ? 6.985 -4.285 -21.176 1.00 86.38 85 TYR A O 1
ATOM 687 N N . GLY A 1 86 ? 8.553 -3.304 -19.909 1.00 85.38 86 GLY A N 1
ATOM 688 C CA . GLY A 1 86 ? 9.159 -4.535 -19.420 1.00 85.38 86 GLY A CA 1
ATOM 689 C C . GLY A 1 86 ? 8.294 -5.208 -18.357 1.00 85.38 86 GLY A C 1
ATOM 690 O O . GLY A 1 86 ? 7.502 -4.557 -17.670 1.00 85.38 86 GLY A O 1
ATOM 691 N N . ARG A 1 87 ? 8.472 -6.519 -18.193 1.00 87.00 87 ARG A N 1
ATOM 692 C CA . ARG A 1 87 ? 7.790 -7.295 -17.155 1.00 87.00 87 ARG A CA 1
ATOM 693 C C . ARG A 1 87 ? 8.292 -6.877 -15.774 1.00 87.00 87 ARG A C 1
ATOM 695 O O . ARG A 1 87 ? 9.496 -6.805 -15.555 1.00 87.00 87 ARG A O 1
ATOM 702 N N . THR A 1 88 ? 7.377 -6.651 -14.840 1.00 91.75 88 THR A N 1
ATOM 703 C CA . THR A 1 88 ? 7.721 -6.351 -13.446 1.00 91.75 88 THR A CA 1
ATOM 704 C C . THR A 1 88 ? 7.867 -7.620 -12.613 1.00 91.75 88 THR A C 1
ATOM 706 O O . THR A 1 88 ? 7.204 -8.633 -12.867 1.00 91.75 88 THR A O 1
ATOM 709 N N . GLU A 1 89 ? 8.669 -7.536 -11.560 1.00 93.94 89 GLU A N 1
ATOM 710 C CA . GLU A 1 89 ? 8.943 -8.631 -10.635 1.00 93.94 89 GLU A CA 1
ATOM 711 C C . GLU A 1 89 ? 8.172 -8.477 -9.330 1.00 93.94 89 GLU A C 1
ATOM 713 O O . GLU A 1 89 ? 7.894 -7.364 -8.896 1.00 93.94 89 GLU A O 1
ATOM 718 N N . TRP A 1 90 ? 7.806 -9.594 -8.700 1.00 93.25 90 TRP A N 1
ATOM 719 C CA . TRP A 1 90 ? 7.045 -9.605 -7.451 1.00 93.25 90 TRP A CA 1
ATOM 720 C C . TRP A 1 90 ? 7.963 -9.575 -6.235 1.00 93.25 90 TRP A C 1
ATOM 722 O O . TRP A 1 90 ? 8.886 -10.378 -6.133 1.00 93.25 90 TRP A O 1
ATOM 732 N N . ALA A 1 91 ? 7.620 -8.748 -5.252 1.00 94.50 91 ALA A N 1
ATOM 733 C CA . ALA A 1 91 ? 8.252 -8.754 -3.940 1.00 94.50 91 ALA A CA 1
ATOM 734 C C . ALA A 1 91 ? 7.217 -8.583 -2.822 1.00 94.50 91 ALA A C 1
ATOM 736 O O . ALA A 1 91 ? 6.121 -8.048 -3.015 1.00 94.50 91 ALA A O 1
ATOM 737 N N . ALA A 1 92 ? 7.563 -9.067 -1.630 1.00 95.00 92 ALA A N 1
ATOM 738 C CA . ALA A 1 92 ? 6.808 -8.770 -0.421 1.00 95.00 92 ALA A CA 1
ATOM 739 C C . ALA A 1 92 ? 7.282 -7.440 0.158 1.00 95.00 92 ALA A C 1
ATOM 741 O O . ALA A 1 92 ? 8.486 -7.200 0.232 1.00 95.00 92 ALA A O 1
ATOM 742 N N . LEU A 1 93 ? 6.347 -6.600 0.601 1.00 95.69 93 LEU A N 1
ATOM 743 C CA . LEU A 1 93 ? 6.708 -5.439 1.405 1.00 95.69 93 LEU A CA 1
ATOM 744 C C . LEU A 1 93 ? 7.316 -5.927 2.727 1.00 95.69 93 LEU A C 1
ATOM 746 O O . LEU A 1 93 ? 6.669 -6.744 3.391 1.00 95.69 93 LEU A O 1
ATOM 750 N N . PRO A 1 94 ? 8.512 -5.459 3.127 1.00 95.81 94 PRO A N 1
ATOM 751 C CA . PRO A 1 94 ? 9.105 -5.779 4.425 1.00 95.81 94 PRO A CA 1
ATOM 752 C C . PRO A 1 94 ? 8.158 -5.487 5.593 1.00 95.81 94 PRO A C 1
ATOM 754 O O . PRO A 1 94 ? 7.285 -4.620 5.487 1.00 95.81 94 PRO A O 1
ATOM 757 N N . GLY A 1 95 ? 8.321 -6.194 6.709 1.00 95.00 95 GLY A N 1
ATOM 758 C CA . GLY A 1 95 ? 7.457 -6.028 7.883 1.00 95.00 95 GLY A CA 1
ATOM 759 C C . GLY A 1 95 ? 7.559 -4.646 8.529 1.00 95.00 95 GLY A C 1
ATOM 760 O O . GLY A 1 95 ? 6.610 -4.164 9.141 1.00 95.00 95 GLY A O 1
ATOM 761 N N . GLU A 1 96 ? 8.700 -3.998 8.322 1.00 95.62 96 GLU A N 1
ATOM 762 C CA . GLU A 1 96 ? 9.070 -2.669 8.790 1.00 95.62 96 GLU A CA 1
ATOM 763 C C . GLU A 1 96 ? 8.632 -1.552 7.825 1.00 95.62 96 GLU A C 1
ATOM 765 O O . GLU A 1 96 ? 8.914 -0.381 8.072 1.00 95.62 96 GLU A O 1
ATOM 770 N N . THR A 1 97 ? 7.946 -1.893 6.724 1.00 96.75 97 THR A N 1
ATOM 771 C CA . THR A 1 97 ? 7.356 -0.903 5.809 1.00 96.75 97 THR A CA 1
ATOM 772 C C . THR A 1 97 ? 6.395 -0.004 6.578 1.00 96.75 97 THR A C 1
ATOM 774 O O . THR A 1 97 ? 5.506 -0.491 7.281 1.00 96.75 97 THR A O 1
ATOM 777 N N . ARG A 1 98 ? 6.539 1.310 6.405 1.00 97.31 98 ARG A N 1
ATOM 778 C CA . ARG A 1 98 ? 5.683 2.309 7.053 1.00 97.31 98 ARG A CA 1
ATOM 779 C C . ARG A 1 98 ? 4.637 2.812 6.073 1.00 97.31 98 ARG A C 1
ATOM 781 O O . ARG A 1 98 ? 4.935 3.029 4.899 1.00 97.31 98 ARG A O 1
ATOM 788 N N . PHE A 1 99 ? 3.415 2.999 6.553 1.00 97.56 99 PHE A N 1
ATOM 789 C CA . PHE A 1 99 ? 2.277 3.386 5.724 1.00 97.56 99 PHE A CA 1
ATOM 790 C C . PHE A 1 99 ? 1.690 4.694 6.223 1.00 97.56 99 PHE A C 1
ATOM 792 O O . PHE A 1 99 ? 1.529 4.863 7.425 1.00 97.56 99 PHE A O 1
ATOM 799 N N . PHE A 1 100 ? 1.334 5.605 5.324 1.00 97.75 100 PHE A N 1
ATOM 800 C CA . PHE A 1 100 ? 0.822 6.923 5.695 1.00 97.75 100 PHE A CA 1
ATOM 801 C C . PHE A 1 100 ? -0.409 7.293 4.883 1.00 97.75 100 PHE A C 1
ATOM 803 O O . PHE A 1 100 ? -0.508 6.974 3.696 1.00 97.75 100 PHE A O 1
ATOM 810 N N . ILE A 1 101 ? -1.329 8.021 5.511 1.00 97.56 101 ILE A N 1
ATOM 811 C CA . ILE A 1 101 ? -2.434 8.677 4.808 1.00 97.56 101 ILE A CA 1
ATOM 812 C C . ILE A 1 101 ? -1.858 9.750 3.881 1.00 97.56 101 ILE A C 1
ATOM 814 O O . ILE A 1 101 ? -1.270 10.723 4.355 1.00 97.56 101 ILE A O 1
ATOM 818 N N . ASP A 1 102 ? -2.077 9.622 2.573 1.00 96.12 102 ASP A N 1
ATOM 819 C CA . ASP A 1 102 ? -1.792 10.701 1.624 1.00 96.12 102 ASP A CA 1
ATOM 820 C C . ASP A 1 102 ? -3.003 11.621 1.435 1.00 96.12 102 ASP A C 1
ATOM 822 O O . ASP A 1 102 ? -2.900 12.840 1.570 1.00 96.12 102 ASP A O 1
ATOM 826 N N . THR A 1 103 ? -4.173 11.039 1.185 1.00 93.94 103 THR A N 1
ATOM 827 C CA . THR A 1 103 ? -5.447 11.763 1.143 1.00 93.94 103 THR A CA 1
ATOM 828 C C . THR A 1 103 ? -6.592 10.834 1.520 1.00 93.94 103 THR A C 1
ATOM 830 O O . THR A 1 103 ? -6.478 9.621 1.362 1.00 93.94 103 THR A O 1
ATOM 833 N N . LEU A 1 104 ? -7.684 11.388 2.041 1.00 91.31 104 LEU A N 1
ATOM 834 C CA . LEU A 1 104 ? -8.807 10.626 2.578 1.00 91.31 104 LEU A CA 1
ATOM 835 C C . LEU A 1 104 ? -10.148 11.201 2.127 1.00 91.31 104 LEU A C 1
ATOM 837 O O . LEU A 1 104 ? -10.290 12.401 1.898 1.00 91.31 104 LEU A O 1
ATOM 841 N N . SER A 1 105 ? -11.137 10.324 2.017 1.00 87.75 105 SER A N 1
ATOM 842 C CA . SER A 1 105 ? -12.530 10.652 1.753 1.00 87.75 105 SER A CA 1
ATOM 843 C C . SER A 1 105 ? -13.404 9.882 2.734 1.00 87.75 105 SER A C 1
ATOM 845 O O . SER A 1 105 ? -13.245 8.670 2.887 1.00 87.75 105 SER A O 1
ATOM 847 N N . THR A 1 106 ? -14.320 10.581 3.404 1.00 84.62 106 THR A N 1
ATOM 848 C CA . THR A 1 106 ? -15.225 9.974 4.382 1.00 84.62 106 THR A CA 1
ATOM 849 C C . THR A 1 106 ? -16.664 10.104 3.910 1.00 84.62 106 THR A C 1
ATOM 851 O O . THR A 1 106 ? -17.179 11.208 3.738 1.00 84.62 106 THR A O 1
ATOM 854 N N . ALA A 1 107 ? -17.319 8.962 3.728 1.00 80.88 107 ALA A N 1
ATOM 855 C CA . ALA A 1 107 ? -18.749 8.885 3.493 1.00 80.88 107 ALA A CA 1
ATOM 856 C C . ALA A 1 107 ? -19.472 8.807 4.841 1.00 80.88 107 ALA A C 1
ATOM 858 O O . ALA A 1 107 ? -19.258 7.867 5.603 1.00 80.88 107 ALA A O 1
ATOM 859 N N . VAL A 1 108 ? -20.323 9.794 5.129 1.00 69.06 108 VAL A N 1
ATOM 860 C CA . VAL A 1 108 ? -21.095 9.879 6.385 1.00 69.06 108 VAL A CA 1
ATOM 861 C C . VAL A 1 108 ? -22.568 9.503 6.213 1.00 69.06 108 VAL A C 1
ATOM 863 O O . VAL A 1 108 ? -23.158 8.942 7.125 1.00 69.06 108 VAL A O 1
ATOM 866 N N . GLU A 1 109 ? -23.148 9.758 5.038 1.00 60.69 109 GLU A N 1
ATOM 867 C CA . GLU A 1 109 ? -24.592 9.584 4.783 1.00 60.69 109 GLU A CA 1
ATOM 868 C C . GLU A 1 109 ? -24.895 8.686 3.573 1.00 60.69 109 GLU A C 1
ATOM 870 O O . GLU A 1 109 ? -25.975 8.106 3.472 1.00 60.69 109 GLU A O 1
ATOM 875 N N . LEU A 1 110 ? -23.943 8.538 2.647 1.00 60.72 110 LEU A N 1
ATOM 876 C CA . LEU A 1 110 ? -24.118 7.794 1.402 1.00 60.72 110 LEU A CA 1
ATOM 877 C C . LEU A 1 110 ? -22.916 6.885 1.162 1.00 60.72 110 LEU A C 1
ATOM 879 O O . LEU A 1 110 ? -21.878 7.320 0.671 1.00 60.72 110 LEU A O 1
ATOM 883 N N . ALA A 1 111 ? -23.082 5.603 1.471 1.00 62.53 111 ALA A N 1
ATOM 884 C CA . ALA A 1 111 ? -22.216 4.542 0.978 1.00 62.53 111 ALA A CA 1
ATOM 885 C C . ALA A 1 111 ? -23.038 3.537 0.159 1.00 62.53 111 ALA A C 1
ATOM 887 O O . ALA A 1 111 ? -24.261 3.430 0.314 1.00 62.53 111 ALA A O 1
ATOM 888 N N . GLY A 1 112 ? -22.369 2.802 -0.735 1.00 59.59 112 GLY A N 1
ATOM 889 C CA . GLY A 1 112 ? -22.990 1.680 -1.443 1.00 59.59 112 GLY A CA 1
ATOM 890 C C . GLY A 1 112 ? -23.620 0.683 -0.461 1.00 59.59 112 GLY A C 1
ATOM 891 O O . GLY A 1 112 ? -23.206 0.611 0.695 1.00 59.59 112 GLY A O 1
ATOM 892 N N . ILE A 1 113 ? -24.618 -0.088 -0.916 1.00 55.84 113 ILE A N 1
ATOM 893 C CA . ILE A 1 113 ? -25.410 -1.015 -0.076 1.00 55.84 113 ILE A CA 1
ATOM 894 C C . ILE A 1 113 ? -24.528 -1.887 0.833 1.00 55.84 113 ILE A C 1
ATOM 896 O O . ILE A 1 113 ? -24.870 -2.079 1.992 1.00 55.84 113 ILE A O 1
ATOM 900 N N . SER A 1 114 ? -23.363 -2.322 0.348 1.00 60.06 114 SER A N 1
ATOM 901 C CA . SER A 1 114 ? -22.420 -3.176 1.080 1.00 60.06 114 SER A CA 1
ATOM 902 C C . SER A 1 114 ? -21.766 -2.543 2.317 1.00 60.06 114 SER A C 1
ATOM 904 O O . SER A 1 114 ? -21.088 -3.252 3.054 1.00 60.06 114 SER A O 1
ATOM 906 N N . PHE A 1 115 ? -21.914 -1.233 2.540 1.00 64.12 115 PHE A N 1
ATOM 907 C CA . PHE A 1 115 ? -21.222 -0.507 3.614 1.00 64.12 115 PHE A CA 1
ATOM 908 C C . PHE A 1 115 ? -22.134 0.407 4.442 1.00 64.12 115 PHE A C 1
ATOM 910 O O . PHE A 1 115 ? -21.640 1.139 5.298 1.00 64.12 115 PHE A O 1
ATOM 917 N N . LYS A 1 116 ? -23.452 0.386 4.202 1.00 63.00 116 LYS A N 1
ATOM 918 C CA . LYS A 1 116 ? -24.405 1.255 4.914 1.00 63.00 116 LYS A CA 1
ATOM 919 C C . LYS A 1 116 ? -24.372 1.047 6.429 1.00 63.00 116 LYS A C 1
ATOM 921 O O . LYS A 1 116 ? -24.408 2.025 7.166 1.00 63.00 116 LYS A O 1
ATOM 926 N N . ASP A 1 117 ? -24.202 -0.196 6.869 1.00 71.81 117 ASP A N 1
ATOM 927 C CA . ASP A 1 117 ? -24.177 -0.558 8.293 1.00 71.81 117 ASP A CA 1
ATOM 928 C C . ASP A 1 117 ? -22.859 -0.180 8.993 1.00 71.81 117 ASP A C 1
ATOM 930 O O . ASP A 1 117 ? -22.713 -0.373 10.196 1.00 71.81 117 ASP A O 1
ATOM 934 N N . ARG A 1 118 ? -21.883 0.348 8.243 1.00 69.94 118 ARG A N 1
ATOM 935 C CA . ARG A 1 118 ? -20.569 0.778 8.742 1.00 69.94 118 ARG A CA 1
ATOM 936 C C . ARG A 1 118 ? -20.335 2.277 8.569 1.00 69.94 118 ARG A C 1
ATOM 938 O O . ARG A 1 118 ? -19.200 2.730 8.662 1.00 69.94 118 ARG A O 1
ATOM 945 N N . LEU A 1 119 ? -21.382 3.049 8.273 1.00 77.19 119 LEU A N 1
ATOM 946 C CA . LEU A 1 119 ? -21.267 4.501 8.194 1.00 77.19 119 LEU A CA 1
ATOM 947 C C . LEU A 1 119 ? -20.954 5.090 9.583 1.00 77.19 119 LEU A C 1
ATOM 949 O O . LEU A 1 119 ? -21.602 4.711 10.559 1.00 77.19 119 LEU A O 1
ATOM 953 N N . PRO A 1 120 ? -20.012 6.045 9.682 1.00 83.31 120 PRO A N 1
ATOM 954 C CA . PRO A 1 120 ? -19.229 6.633 8.594 1.00 83.31 120 PRO A CA 1
ATOM 955 C C . PRO A 1 120 ? -18.053 5.748 8.140 1.00 83.31 120 PRO A C 1
ATOM 957 O O . PRO A 1 120 ? -17.309 5.220 8.958 1.00 83.31 120 PRO A O 1
ATOM 960 N N . VAL A 1 121 ? -17.822 5.663 6.826 1.00 84.75 121 VAL A N 1
ATOM 961 C CA . VAL A 1 121 ? -16.698 4.906 6.241 1.00 84.75 121 VAL A CA 1
ATOM 962 C C . VAL A 1 121 ? -15.643 5.862 5.710 1.00 84.75 121 VAL A C 1
ATOM 964 O O . VAL A 1 121 ? -15.951 6.733 4.895 1.00 84.75 121 VAL A O 1
ATOM 967 N N . THR A 1 122 ? -14.386 5.667 6.110 1.00 90.00 122 THR A N 1
ATOM 968 C CA . THR A 1 122 ? -13.248 6.419 5.566 1.00 90.00 122 THR A CA 1
ATOM 969 C C . THR A 1 122 ? -12.443 5.558 4.604 1.00 90.00 122 THR A C 1
ATOM 971 O O . THR A 1 122 ? -12.011 4.459 4.943 1.00 90.00 122 THR A O 1
ATOM 974 N N . VAL A 1 123 ? -12.207 6.076 3.402 1.00 90.50 123 VAL A N 1
ATOM 975 C CA . VAL A 1 123 ? -11.283 5.507 2.419 1.00 90.50 123 VAL A CA 1
ATOM 976 C C . VAL A 1 123 ? -10.096 6.448 2.291 1.00 90.50 123 VAL A C 1
ATOM 978 O O . VAL A 1 123 ? -10.273 7.646 2.085 1.00 90.50 123 VAL A O 1
ATOM 981 N N . SER A 1 124 ? -8.886 5.913 2.398 1.00 93.31 124 SER A N 1
ATOM 982 C CA . SER A 1 124 ? -7.647 6.663 2.210 1.00 93.31 124 SER A CA 1
ATOM 983 C C . SER A 1 124 ? -6.883 6.137 1.011 1.00 93.31 124 SER A C 1
ATOM 985 O O . SER A 1 124 ? -6.853 4.934 0.759 1.00 93.31 124 SER A O 1
ATOM 987 N N . TRP A 1 125 ? -6.196 7.039 0.325 1.00 94.94 125 TRP A N 1
ATOM 988 C CA . TRP A 1 125 ? -5.024 6.694 -0.459 1.00 94.94 125 TRP A CA 1
ATOM 989 C C . TRP A 1 125 ? -3.841 6.597 0.493 1.00 94.94 125 TRP A C 1
ATOM 991 O O . TRP A 1 125 ? -3.550 7.534 1.240 1.00 94.94 125 TRP A O 1
ATOM 1001 N N . VAL A 1 126 ? -3.221 5.429 0.516 1.00 96.31 126 VAL A N 1
ATOM 1002 C CA . VAL A 1 126 ? -2.156 5.060 1.436 1.00 96.31 126 VAL A CA 1
ATOM 1003 C C . VAL A 1 126 ? -0.852 5.009 0.665 1.00 96.31 126 VAL A C 1
ATOM 1005 O O . VAL A 1 126 ? -0.749 4.356 -0.376 1.00 96.31 126 VAL A O 1
ATOM 1008 N N . ARG A 1 127 ? 0.135 5.716 1.197 1.00 96.56 127 ARG A N 1
ATOM 1009 C CA . ARG A 1 127 ? 1.510 5.750 0.719 1.00 96.56 127 ARG A CA 1
ATOM 1010 C C . ARG A 1 127 ? 2.347 4.778 1.541 1.00 96.56 127 ARG A C 1
ATOM 1012 O O . ARG A 1 127 ? 2.188 4.740 2.758 1.00 96.56 127 ARG A O 1
ATOM 1019 N N . ALA A 1 128 ? 3.231 4.022 0.900 1.00 97.25 128 ALA A N 1
ATOM 1020 C CA . ALA A 1 128 ? 4.123 3.076 1.566 1.00 97.25 128 ALA A CA 1
ATOM 1021 C C . ALA A 1 128 ? 5.585 3.508 1.402 1.00 97.25 128 ALA A C 1
ATOM 1023 O O . ALA A 1 128 ? 5.993 3.879 0.302 1.00 97.25 128 ALA A O 1
ATOM 1024 N N . HIS A 1 129 ? 6.355 3.418 2.484 1.00 97.38 129 HIS A N 1
ATOM 1025 C CA . HIS A 1 129 ? 7.789 3.688 2.515 1.00 97.38 129 HIS A CA 1
ATOM 1026 C C . HIS A 1 129 ? 8.550 2.448 2.972 1.00 97.38 129 HIS A C 1
ATOM 1028 O O . HIS A 1 129 ? 8.257 1.882 4.032 1.00 97.38 129 HIS A O 1
ATOM 1034 N N . LEU A 1 130 ? 9.520 2.032 2.164 1.00 96.31 130 LEU A N 1
ATOM 1035 C CA . LEU A 1 130 ? 10.391 0.904 2.460 1.00 96.31 130 LEU A CA 1
ATOM 1036 C C . LEU A 1 130 ? 11.356 1.241 3.609 1.00 96.31 130 LEU A C 1
ATOM 1038 O O . LEU A 1 130 ? 11.743 2.399 3.777 1.00 96.31 130 LEU A O 1
ATOM 1042 N N . PRO A 1 131 ? 11.775 0.237 4.400 1.00 94.50 131 PRO A N 1
ATOM 1043 C CA . PRO A 1 131 ? 12.699 0.419 5.518 1.00 94.50 131 PRO A CA 1
ATOM 1044 C C . PRO A 1 131 ? 14.166 0.462 5.054 1.00 94.50 131 PRO A C 1
ATOM 1046 O O . PRO A 1 131 ? 15.026 -0.211 5.621 1.00 94.50 131 PRO A O 1
ATOM 1049 N N . ASP A 1 132 ? 14.455 1.213 3.995 1.00 94.00 132 ASP A N 1
ATOM 1050 C CA . ASP A 1 132 ? 15.818 1.479 3.534 1.00 94.00 132 ASP A CA 1
ATOM 1051 C C . ASP A 1 132 ? 16.306 2.859 4.025 1.00 94.00 132 ASP A C 1
ATOM 1053 O O . ASP A 1 132 ? 15.496 3.666 4.493 1.00 94.00 132 ASP A O 1
ATOM 1057 N N . PRO A 1 133 ? 17.623 3.148 3.980 1.00 92.12 133 PRO A N 1
ATOM 1058 C CA . PRO A 1 133 ? 18.170 4.416 4.476 1.00 92.12 133 PRO A CA 1
ATOM 1059 C C . PRO A 1 133 ? 17.594 5.665 3.797 1.00 92.12 133 PRO A C 1
ATOM 1061 O O . PRO A 1 133 ? 17.606 6.741 4.392 1.00 92.12 133 PRO A O 1
ATOM 1064 N N . GLU A 1 134 ? 17.100 5.525 2.567 1.00 92.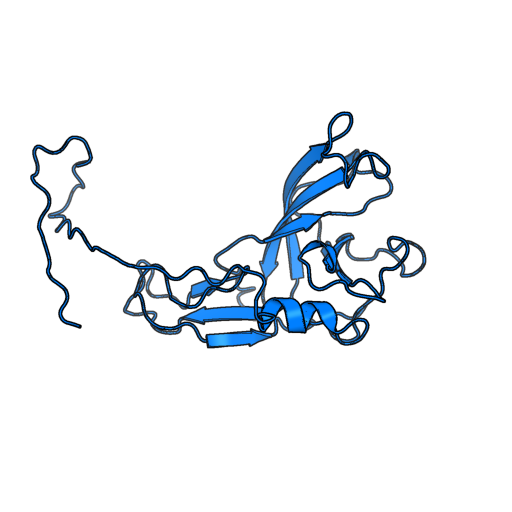44 134 GLU A N 1
ATOM 1065 C CA . GLU A 1 134 ? 16.504 6.612 1.785 1.00 92.44 134 GLU A CA 1
ATOM 1066 C C . GLU A 1 134 ? 15.001 6.768 2.051 1.00 92.44 134 GLU A C 1
ATOM 1068 O O . GLU A 1 134 ? 14.381 7.718 1.574 1.00 92.44 134 GLU A O 1
ATOM 1073 N N . PHE A 1 135 ? 14.421 5.865 2.848 1.00 91.94 135 PHE A N 1
ATOM 1074 C CA . PHE A 1 135 ? 12.998 5.802 3.148 1.00 91.94 135 PHE A CA 1
ATOM 1075 C C . PHE A 1 135 ? 12.146 5.792 1.873 1.00 91.94 135 PHE A C 1
ATOM 1077 O O . PHE A 1 135 ? 11.173 6.545 1.739 1.00 91.94 135 PHE A O 1
ATOM 1084 N N . THR A 1 136 ? 12.554 4.945 0.923 1.00 95.56 136 THR A N 1
ATOM 1085 C CA . THR A 1 136 ? 12.049 4.932 -0.451 1.00 95.56 136 THR A CA 1
ATOM 1086 C C . THR A 1 136 ? 10.532 4.787 -0.497 1.00 95.56 136 THR A C 1
ATOM 1088 O O . THR A 1 136 ? 9.966 3.786 -0.052 1.00 95.56 136 THR A O 1
ATOM 1091 N N . GLU A 1 137 ? 9.872 5.780 -1.088 1.00 95.94 137 GLU A N 1
ATOM 1092 C CA . GLU A 1 137 ? 8.437 5.766 -1.361 1.00 95.94 137 GLU A CA 1
ATOM 1093 C C . GLU A 1 137 ? 8.124 4.885 -2.583 1.00 95.94 137 GLU A C 1
ATOM 1095 O O . GLU A 1 137 ? 8.840 4.909 -3.586 1.00 95.94 137 GLU A O 1
ATOM 1100 N N . LEU A 1 138 ? 7.040 4.110 -2.517 1.00 95.94 138 LEU A N 1
ATOM 1101 C CA . LEU A 1 138 ? 6.496 3.423 -3.692 1.00 95.94 138 LEU A CA 1
ATOM 1102 C C . LEU A 1 138 ? 5.870 4.424 -4.678 1.00 95.94 138 LEU A C 1
ATOM 1104 O O . LEU A 1 138 ? 5.179 5.352 -4.275 1.00 95.94 138 LEU A O 1
ATOM 1108 N N . ASP A 1 139 ? 6.004 4.184 -5.983 1.00 95.50 139 ASP A N 1
ATOM 1109 C CA . ASP A 1 139 ? 5.547 5.098 -7.045 1.00 95.50 139 ASP A CA 1
ATOM 1110 C C . ASP A 1 139 ? 4.020 5.152 -7.228 1.00 95.50 139 ASP A C 1
ATOM 1112 O O . ASP A 1 139 ? 3.508 5.881 -8.080 1.00 95.50 139 ASP A O 1
ATOM 1116 N N . THR A 1 140 ? 3.257 4.373 -6.459 1.00 92.75 140 THR A N 1
ATOM 1117 C CA . THR A 1 140 ? 1.792 4.393 -6.494 1.00 92.75 140 THR A CA 1
ATOM 1118 C C . THR A 1 140 ? 1.184 4.334 -5.101 1.00 92.75 140 THR A C 1
ATOM 1120 O O . THR A 1 140 ? 1.741 3.744 -4.179 1.00 92.75 140 THR A O 1
ATOM 1123 N N . LEU A 1 141 ? -0.024 4.886 -4.989 1.00 92.56 141 LEU A N 1
ATOM 1124 C CA . LEU A 1 141 ? -0.840 4.841 -3.781 1.00 92.56 141 LEU A CA 1
ATOM 1125 C C . LEU A 1 141 ? -1.824 3.667 -3.817 1.00 92.56 141 LEU A C 1
ATOM 1127 O O . LEU A 1 141 ? -2.381 3.328 -4.867 1.00 92.56 141 LEU A O 1
ATOM 1131 N N . VAL A 1 142 ? -2.115 3.108 -2.645 1.00 91.19 142 VAL A N 1
ATOM 1132 C CA . VAL A 1 142 ? -3.145 2.079 -2.462 1.00 91.19 142 VAL A CA 1
ATOM 1133 C C . VAL A 1 142 ? -4.387 2.698 -1.849 1.00 91.19 142 VAL A C 1
ATOM 1135 O O . VAL A 1 142 ? -4.327 3.258 -0.762 1.00 91.19 142 VAL A O 1
ATOM 1138 N N . ALA A 1 143 ? -5.536 2.561 -2.505 1.00 89.94 143 ALA A N 1
ATOM 1139 C CA . ALA A 1 143 ? -6.807 2.866 -1.861 1.00 89.94 143 ALA A CA 1
ATOM 1140 C C . ALA A 1 143 ? -7.159 1.766 -0.848 1.00 89.94 143 ALA A C 1
ATOM 1142 O O . ALA A 1 143 ? -7.124 0.581 -1.182 1.00 89.94 143 ALA A O 1
ATOM 1143 N N . GLY A 1 144 ? -7.541 2.145 0.368 1.00 89.44 144 GLY A N 1
ATOM 1144 C CA . GLY A 1 144 ? -8.013 1.200 1.374 1.00 89.44 144 GLY A CA 1
ATOM 1145 C C . GLY A 1 144 ? -8.910 1.844 2.419 1.00 89.44 144 GLY A C 1
ATOM 1146 O O . GLY A 1 144 ? -8.878 3.057 2.627 1.00 89.44 144 GLY A O 1
ATOM 1147 N N . MET A 1 145 ? -9.730 1.022 3.070 1.00 91.44 145 MET A N 1
ATOM 1148 C CA . MET A 1 145 ? -10.586 1.477 4.165 1.00 91.44 145 MET A CA 1
ATOM 1149 C C . MET A 1 145 ? -9.748 1.702 5.419 1.00 91.44 145 MET A C 1
ATOM 1151 O O . MET A 1 145 ? -8.974 0.823 5.798 1.00 91.44 145 MET A O 1
AT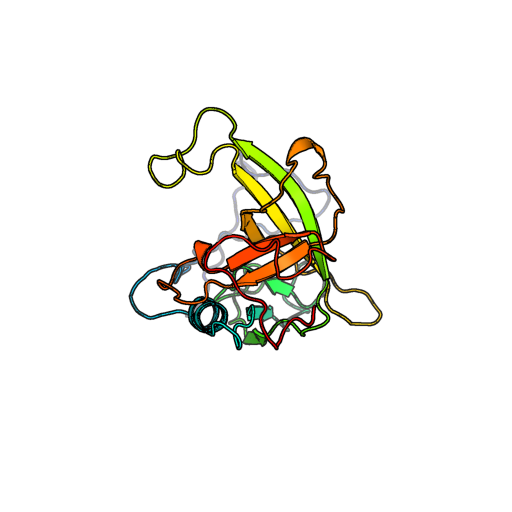OM 1155 N N . VAL A 1 146 ? -9.920 2.859 6.049 1.00 93.31 146 VAL A N 1
ATOM 1156 C CA . VAL A 1 146 ? -9.302 3.193 7.332 1.00 93.31 146 VAL A CA 1
ATOM 1157 C C . VAL A 1 146 ? -10.372 3.108 8.406 1.00 93.31 146 VAL A C 1
ATOM 1159 O O . VAL A 1 146 ? -11.355 3.847 8.365 1.00 93.31 146 VAL A O 1
ATOM 1162 N N . ASP A 1 147 ? -10.170 2.205 9.353 1.00 91.12 147 ASP A N 1
ATOM 1163 C CA . ASP A 1 147 ? -11.007 2.077 10.532 1.00 91.12 147 ASP A CA 1
ATOM 1164 C C . ASP A 1 147 ? -10.517 3.013 11.641 1.00 91.12 147 ASP A C 1
ATOM 1166 O O . ASP A 1 147 ? -9.314 3.135 11.909 1.00 91.12 147 ASP A O 1
ATOM 1170 N N . SER A 1 148 ? -11.458 3.729 12.249 1.00 87.31 148 SER A N 1
ATOM 1171 C CA . SER A 1 148 ? -11.180 4.659 13.334 1.00 87.31 148 SER A CA 1
ATOM 1172 C C . SER A 1 148 ? -12.443 4.959 14.131 1.00 87.31 148 SER A C 1
ATOM 1174 O O . SER A 1 148 ? -13.456 5.344 13.553 1.00 87.31 148 SER A O 1
ATOM 1176 N N . ASP A 1 149 ? -12.327 4.914 15.461 1.00 83.00 149 ASP A N 1
ATOM 1177 C CA . ASP A 1 149 ? -13.379 5.352 16.390 1.00 83.00 149 ASP A CA 1
ATOM 1178 C C . ASP A 1 149 ? -13.786 6.824 16.187 1.00 83.00 149 ASP A C 1
ATOM 1180 O O . ASP A 1 149 ? -14.887 7.237 16.545 1.00 83.00 149 ASP A O 1
ATOM 1184 N N . ASP A 1 150 ? -12.882 7.641 15.637 1.00 87.44 150 ASP A N 1
ATOM 1185 C CA . ASP A 1 150 ? -13.109 9.060 15.387 1.00 87.44 150 ASP A CA 1
ATOM 1186 C C . ASP A 1 150 ? -12.468 9.476 14.061 1.00 87.44 150 ASP A C 1
ATOM 1188 O O . ASP A 1 150 ? -11.356 10.011 14.004 1.00 87.44 150 ASP A O 1
ATOM 1192 N N . TYR A 1 151 ? -13.207 9.246 12.975 1.00 86.25 151 TYR A N 1
ATOM 1193 C CA . TYR A 1 151 ? -12.785 9.596 11.619 1.00 86.25 151 TYR A CA 1
ATOM 1194 C C . TYR A 1 151 ? -12.415 11.081 11.453 1.00 86.25 151 TYR A C 1
ATOM 1196 O O . TYR A 1 151 ? -11.627 11.414 10.572 1.00 86.25 151 TYR A O 1
ATOM 1204 N N . LYS A 1 152 ? -12.928 11.984 12.306 1.00 89.75 152 LYS A N 1
ATOM 1205 C CA . LYS A 1 152 ? -12.603 13.422 12.255 1.00 89.75 152 LYS A CA 1
ATOM 1206 C C . LYS A 1 152 ? -11.181 13.720 12.728 1.00 89.75 152 LYS A C 1
ATOM 1208 O O . LYS A 1 152 ? -10.666 14.801 12.456 1.00 89.75 152 LYS A O 1
ATOM 1213 N N . LYS A 1 153 ? -10.548 12.787 13.446 1.00 91.31 153 LYS A N 1
ATOM 1214 C CA . LYS A 1 153 ? -9.152 12.900 13.893 1.00 91.31 153 LYS A CA 1
ATOM 1215 C C . LYS A 1 153 ? -8.146 12.357 12.885 1.00 91.31 153 LYS A C 1
ATOM 1217 O O . LYS A 1 153 ? -6.952 12.574 13.093 1.00 91.31 153 LYS A O 1
ATOM 1222 N N . LEU A 1 154 ? -8.602 11.662 11.841 1.00 93.44 154 LEU A N 1
ATOM 1223 C CA . LEU A 1 154 ? -7.734 11.196 10.766 1.00 93.44 154 LEU A CA 1
ATOM 1224 C C . LEU A 1 154 ? -7.260 12.384 9.932 1.00 93.44 154 LEU A C 1
ATOM 1226 O O . LEU A 1 154 ? -8.051 13.239 9.531 1.00 93.44 154 LEU A O 1
ATOM 1230 N N . LYS A 1 155 ? -5.962 12.428 9.647 1.00 95.06 155 LYS A N 1
ATOM 1231 C CA . LYS A 1 155 ? -5.358 13.476 8.821 1.00 95.06 155 LYS A CA 1
ATOM 1232 C C . LYS A 1 155 ? -4.255 12.923 7.933 1.00 95.06 155 LYS A C 1
ATOM 1234 O O . LYS A 1 155 ? -3.650 11.892 8.219 1.00 95.06 155 LYS A O 1
ATOM 1239 N N . ARG A 1 156 ? -3.955 13.660 6.861 1.00 96.50 156 ARG A N 1
ATOM 1240 C CA . ARG A 1 156 ? -2.776 13.407 6.026 1.00 96.50 156 ARG A CA 1
ATOM 1241 C C . ARG A 1 156 ? -1.517 13.312 6.892 1.00 96.50 156 ARG A C 1
ATOM 1243 O O . ARG A 1 156 ? -1.312 14.141 7.778 1.00 96.50 156 ARG A O 1
ATOM 1250 N N . GLY A 1 157 ? -0.687 12.314 6.609 1.00 96.75 157 GLY A N 1
ATOM 1251 C CA . GLY A 1 157 ? 0.545 12.023 7.335 1.00 96.75 157 GLY A CA 1
ATOM 1252 C C . GLY A 1 157 ? 0.368 11.161 8.586 1.00 96.75 157 GLY A C 1
ATOM 1253 O O . GLY A 1 157 ? 1.377 10.774 9.168 1.00 96.75 157 GLY A O 1
ATOM 1254 N N . ASP A 1 158 ? -0.861 10.826 9.002 1.00 97.31 158 ASP A N 1
ATOM 1255 C CA . ASP A 1 158 ? -1.047 9.808 10.040 1.00 97.31 158 ASP A CA 1
ATOM 1256 C C . ASP A 1 158 ? -0.474 8.469 9.564 1.00 97.31 158 ASP A C 1
ATOM 1258 O O . ASP A 1 158 ? -0.742 8.025 8.443 1.00 97.31 158 ASP A O 1
ATOM 1262 N N . GLU A 1 159 ? 0.297 7.828 10.440 1.00 97.50 159 GLU A N 1
ATOM 1263 C CA . GLU A 1 159 ? 0.842 6.501 10.192 1.00 97.50 159 GLU A CA 1
ATOM 1264 C C . GLU A 1 159 ? -0.233 5.432 10.403 1.00 97.50 159 GLU A C 1
ATOM 1266 O O . GLU A 1 159 ? -1.022 5.476 11.355 1.00 97.50 159 GLU A O 1
ATOM 1271 N N . LEU A 1 160 ? -0.251 4.463 9.500 1.00 97.12 160 LEU A N 1
ATOM 1272 C CA . LEU A 1 160 ? -1.206 3.376 9.431 1.00 97.12 160 LEU A CA 1
ATOM 1273 C C . LEU A 1 160 ? -0.507 2.026 9.570 1.00 97.12 160 LEU A C 1
ATOM 1275 O O . LEU A 1 160 ? 0.686 1.870 9.314 1.00 97.12 160 LEU A O 1
ATOM 1279 N N . ARG A 1 161 ? -1.303 1.019 9.914 1.00 95.75 161 ARG A N 1
ATOM 1280 C CA . ARG A 1 161 ? -0.925 -0.388 9.923 1.00 95.75 161 ARG A CA 1
ATOM 1281 C C . ARG A 1 161 ? -1.989 -1.206 9.193 1.00 95.75 161 ARG A C 1
ATOM 1283 O O . ARG A 1 161 ? -3.177 -0.989 9.450 1.00 95.75 161 ARG A O 1
ATOM 1290 N N . PRO A 1 162 ? -1.595 -2.158 8.332 1.00 96.31 162 PRO A N 1
ATOM 1291 C CA . PRO A 1 162 ? -2.548 -3.078 7.740 1.00 96.31 162 PRO A CA 1
ATOM 1292 C C . PRO A 1 162 ? -2.995 -4.121 8.773 1.00 96.31 162 PRO A C 1
ATOM 1294 O O . PRO A 1 162 ? -2.179 -4.724 9.475 1.00 96.31 162 PRO A O 1
ATOM 1297 N N . VAL A 1 163 ? -4.299 -4.354 8.834 1.00 96.31 163 VAL A N 1
ATOM 1298 C CA . VAL A 1 163 ? -4.934 -5.475 9.534 1.00 96.31 163 VAL A CA 1
ATOM 1299 C C . VAL A 1 163 ? -5.673 -6.324 8.512 1.00 96.31 163 VAL A C 1
ATOM 1301 O O . VAL A 1 163 ? -6.156 -5.814 7.500 1.00 96.31 163 VAL A O 1
ATOM 1304 N N . PHE A 1 164 ? -5.743 -7.626 8.756 1.00 95.50 164 PHE A N 1
ATOM 1305 C CA . PHE A 1 164 ? -6.203 -8.594 7.764 1.00 95.50 164 PHE A CA 1
ATOM 1306 C C . PHE A 1 164 ? -7.413 -9.340 8.280 1.00 95.50 164 PHE A C 1
ATOM 1308 O O . PHE A 1 164 ? -7.483 -9.624 9.470 1.00 95.50 164 PHE A O 1
ATOM 1315 N N . ARG A 1 165 ? -8.354 -9.674 7.404 1.00 92.81 165 ARG A N 1
ATOM 1316 C CA . ARG A 1 165 ? -9.498 -10.496 7.783 1.00 92.81 165 ARG A CA 1
ATOM 1317 C C . ARG A 1 165 ? -9.018 -11.883 8.215 1.00 92.81 165 ARG A C 1
ATOM 1319 O O . ARG A 1 165 ? -8.163 -12.471 7.555 1.00 92.81 165 ARG A O 1
ATOM 1326 N N . ASP A 1 166 ? -9.557 -12.380 9.323 1.00 93.25 166 ASP A N 1
ATOM 1327 C CA . ASP A 1 166 ? -9.213 -13.702 9.860 1.00 93.25 166 ASP A CA 1
ATOM 1328 C C . ASP A 1 166 ? -9.716 -14.832 8.948 1.00 93.25 166 ASP A C 1
ATOM 1330 O O . ASP A 1 166 ? -8.979 -15.773 8.661 1.00 93.25 166 ASP A O 1
ATOM 1334 N N . ASP A 1 167 ? -10.931 -14.670 8.411 1.00 91.31 167 ASP A N 1
ATOM 1335 C CA . ASP A 1 167 ? -11.540 -15.536 7.394 1.00 91.31 167 ASP A CA 1
ATOM 1336 C C . ASP A 1 167 ? -11.704 -14.775 6.056 1.00 91.31 167 ASP A C 1
ATOM 1338 O O . ASP A 1 167 ? -12.708 -14.083 5.840 1.00 91.31 167 ASP A O 1
ATOM 1342 N N . PRO A 1 168 ? -10.676 -14.770 5.187 1.00 87.75 168 PRO A N 1
ATOM 1343 C CA . PRO A 1 168 ? -10.634 -13.926 3.998 1.00 87.75 168 PRO A CA 1
ATOM 1344 C C . PRO A 1 168 ? -11.508 -14.459 2.853 1.00 87.75 168 PRO A C 1
ATOM 1346 O O . PRO A 1 168 ? -11.535 -15.655 2.573 1.00 87.75 168 PRO A O 1
ATOM 1349 N N . ILE A 1 169 ? -12.154 -13.552 2.112 1.00 85.38 169 ILE A N 1
ATOM 1350 C CA . ILE A 1 169 ? -13.062 -13.892 0.995 1.00 85.38 169 ILE A CA 1
ATOM 1351 C C . ILE A 1 169 ? -12.475 -13.585 -0.393 1.00 85.38 169 ILE A C 1
ATOM 1353 O O . ILE A 1 169 ? -13.207 -13.480 -1.378 1.00 85.38 169 ILE A O 1
ATOM 1357 N N . ALA A 1 170 ? -11.151 -13.443 -0.472 1.00 83.06 170 ALA A N 1
ATOM 1358 C CA . ALA A 1 170 ? -10.379 -13.167 -1.682 1.00 83.06 170 ALA A CA 1
ATOM 1359 C C . ALA A 1 170 ? -10.679 -11.805 -2.329 1.00 83.06 170 ALA A C 1
ATOM 1361 O O . ALA A 1 170 ? -10.820 -11.699 -3.552 1.00 83.06 170 ALA A O 1
ATOM 1362 N N . ASN A 1 171 ? -10.757 -10.740 -1.528 1.00 79.69 171 ASN A N 1
ATOM 1363 C CA . ASN A 1 171 ? -10.996 -9.393 -2.039 1.00 79.69 171 ASN A CA 1
ATOM 1364 C C . ASN A 1 171 ? -10.102 -8.321 -1.391 1.00 79.69 171 ASN A C 1
ATOM 1366 O O . ASN A 1 171 ? -9.435 -8.540 -0.386 1.00 79.69 171 ASN A O 1
ATOM 1370 N N . PHE A 1 172 ? -10.108 -7.115 -1.962 1.00 81.81 172 PHE A N 1
ATOM 1371 C CA . PHE A 1 172 ? -9.322 -5.990 -1.437 1.00 81.81 172 PHE A CA 1
ATOM 1372 C C . PHE A 1 172 ? -9.778 -5.509 -0.049 1.00 81.81 172 PHE A C 1
ATOM 1374 O O . PHE A 1 172 ? -9.008 -4.850 0.635 1.00 81.81 172 PHE A O 1
ATOM 1381 N N . SER A 1 173 ? -11.004 -5.836 0.377 1.00 83.44 173 SER A N 1
ATOM 1382 C CA . SER A 1 173 ? -11.485 -5.527 1.730 1.00 83.44 173 SER A CA 1
ATOM 1383 C C . SER A 1 173 ? -10.948 -6.487 2.791 1.00 83.44 173 SER A C 1
ATOM 1385 O O . SER A 1 173 ? -11.092 -6.196 3.973 1.00 83.44 173 SER A O 1
ATOM 1387 N N . ASP A 1 174 ? -10.310 -7.599 2.410 1.00 88.62 174 ASP A N 1
ATOM 1388 C CA . ASP A 1 174 ? -9.634 -8.494 3.355 1.00 88.62 174 ASP A CA 1
ATOM 1389 C C . ASP A 1 174 ? -8.399 -7.835 3.991 1.00 88.62 174 ASP A C 1
ATOM 1391 O O . ASP A 1 174 ? -7.862 -8.363 4.959 1.00 88.62 174 ASP A O 1
ATOM 1395 N N . VAL A 1 175 ? -7.978 -6.663 3.501 1.00 92.81 175 VAL A N 1
ATOM 1396 C CA . VAL A 1 175 ? -7.093 -5.743 4.217 1.00 92.81 175 VAL A CA 1
ATOM 1397 C C . VAL A 1 175 ? -7.848 -4.460 4.571 1.00 92.81 175 VAL A C 1
ATOM 1399 O O . VAL A 1 175 ? -8.534 -3.859 3.743 1.00 92.81 175 VAL A O 1
ATOM 1402 N N . MET A 1 176 ? -7.699 -4.027 5.817 1.00 93.75 176 MET A N 1
ATOM 1403 C CA . MET A 1 176 ? -8.101 -2.708 6.298 1.00 93.75 176 MET A CA 1
ATOM 1404 C C . MET A 1 176 ? -6.902 -2.018 6.940 1.00 93.75 176 MET A C 1
ATOM 1406 O O . 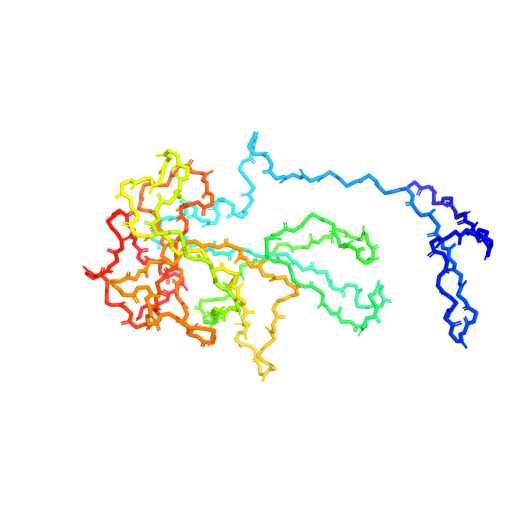MET A 1 176 ? -5.893 -2.648 7.251 1.00 93.75 176 MET A O 1
ATOM 1410 N N . TRP A 1 177 ? -7.011 -0.714 7.140 1.00 95.81 177 TRP A N 1
ATOM 1411 C CA . TRP A 1 177 ? -5.988 0.088 7.786 1.00 95.81 177 TRP A CA 1
ATOM 1412 C C . TRP A 1 177 ? -6.494 0.580 9.131 1.00 95.81 177 TRP A C 1
ATOM 1414 O O . TRP A 1 177 ? -7.621 1.046 9.238 1.00 95.81 177 TRP A O 1
ATOM 1424 N N . VAL A 1 178 ? -5.645 0.521 10.146 1.00 95.44 178 VAL A N 1
ATOM 1425 C CA . VAL A 1 178 ? -5.866 1.183 11.437 1.00 95.44 178 VAL A CA 1
ATOM 1426 C C . VAL A 1 178 ? -4.715 2.147 11.683 1.00 95.44 178 VAL A C 1
ATOM 1428 O O . VAL A 1 178 ? -3.645 1.988 11.093 1.00 95.44 178 VAL A O 1
ATOM 1431 N N . ARG A 1 179 ? -4.889 3.138 12.559 1.00 95.62 179 ARG A N 1
ATOM 1432 C CA . ARG A 1 179 ? -3.760 3.986 12.973 1.00 95.62 179 ARG A CA 1
ATOM 1433 C C . ARG A 1 179 ? -2.664 3.135 13.618 1.00 95.62 179 ARG A C 1
ATOM 1435 O O . ARG A 1 179 ? -2.941 2.189 14.360 1.00 95.62 179 ARG A O 1
ATOM 1442 N N . ALA A 1 180 ? -1.407 3.464 13.344 1.00 95.00 180 ALA A N 1
ATOM 1443 C CA . ALA A 1 180 ? -0.290 2.836 14.032 1.00 95.00 180 ALA A CA 1
ATOM 1444 C C . ALA A 1 180 ? -0.428 3.043 15.553 1.00 95.00 180 ALA A C 1
ATOM 1446 O O . ALA A 1 180 ? -0.817 4.115 16.017 1.00 95.00 180 ALA A O 1
ATOM 1447 N N . GLY A 1 181 ? -0.156 1.992 16.330 1.00 91.94 181 GLY A N 1
ATOM 1448 C CA . GLY A 1 181 ? -0.356 1.990 17.783 1.00 91.94 181 GLY A CA 1
ATOM 1449 C C . GLY A 1 181 ? -1.768 1.618 18.258 1.00 91.94 181 GLY A C 1
ATOM 1450 O O . GLY A 1 181 ? -1.955 1.453 19.463 1.00 91.94 181 GLY A O 1
ATOM 1451 N N . THR A 1 182 ? -2.749 1.416 17.364 1.00 93.06 182 THR A N 1
ATOM 1452 C CA . THR A 1 182 ? -4.056 0.860 17.759 1.00 93.06 182 THR A CA 1
ATOM 1453 C C . THR A 1 182 ? -3.860 -0.511 18.431 1.00 93.06 182 THR A C 1
ATOM 1455 O O . THR A 1 182 ? -3.222 -1.395 17.847 1.00 93.06 182 THR A O 1
ATOM 1458 N N . PRO A 1 183 ? -4.379 -0.728 19.657 1.00 93.06 183 PRO A N 1
ATOM 1459 C CA . PRO A 1 183 ? -4.234 -2.004 20.347 1.00 93.06 183 PRO A CA 1
ATOM 1460 C C . PRO A 1 183 ? -5.088 -3.083 19.670 1.00 93.06 183 PRO A C 1
ATOM 1462 O O . PRO A 1 183 ? -6.204 -2.807 19.246 1.00 93.06 183 PRO A O 1
ATOM 1465 N N . LYS A 1 184 ? -4.622 -4.342 19.652 1.00 92.12 184 LYS A N 1
ATOM 1466 C CA . LYS A 1 184 ? -5.314 -5.469 18.980 1.00 92.12 184 LYS A CA 1
ATOM 1467 C C . LYS A 1 184 ? -6.792 -5.632 19.361 1.00 92.12 184 LYS A C 1
ATOM 1469 O O . LYS A 1 184 ? -7.592 -6.041 18.536 1.00 92.12 184 LYS A O 1
ATOM 1474 N N . LYS A 1 185 ? -7.156 -5.308 20.608 1.00 92.06 185 LYS A N 1
ATOM 1475 C CA . LYS A 1 185 ? -8.544 -5.367 21.107 1.00 92.06 185 LYS A CA 1
ATOM 1476 C C . LYS A 1 185 ? -9.488 -4.332 20.477 1.00 92.06 185 LYS A C 1
ATOM 1478 O O . LYS A 1 185 ? -10.688 -4.435 20.673 1.00 92.06 185 LYS A O 1
ATOM 1483 N N . ALA A 1 186 ? -8.933 -3.321 19.812 1.00 91.75 186 ALA A N 1
ATOM 1484 C CA . ALA A 1 186 ? -9.646 -2.242 19.134 1.00 91.75 186 ALA A CA 1
ATOM 1485 C C . ALA A 1 186 ? -9.534 -2.369 17.605 1.00 91.75 186 ALA A C 1
ATOM 1487 O O . ALA A 1 186 ? -9.686 -1.388 16.889 1.00 91.75 186 ALA A O 1
ATOM 1488 N N . PHE A 1 187 ? -9.180 -3.552 17.097 1.00 93.12 187 PHE A N 1
ATOM 1489 C CA . PHE A 1 187 ? -9.259 -3.819 15.666 1.00 93.12 187 PHE A CA 1
ATOM 1490 C C . PHE A 1 187 ? -10.718 -4.026 15.243 1.00 93.12 187 PHE A C 1
ATOM 1492 O O . PHE A 1 187 ? -11.524 -4.457 16.073 1.00 93.12 187 PHE A O 1
ATOM 1499 N N . PRO A 1 188 ? -11.048 -3.779 13.960 1.00 90.44 188 PRO A N 1
ATOM 1500 C CA . PRO A 1 188 ? -12.363 -4.100 13.428 1.00 90.44 188 PRO A CA 1
ATOM 1501 C C . PRO A 1 188 ? -12.713 -5.571 13.675 1.00 90.44 188 PRO A C 1
ATOM 1503 O O . PRO A 1 188 ? -11.854 -6.452 13.579 1.00 90.44 188 PRO A O 1
ATOM 1506 N N . GLU A 1 189 ? -13.987 -5.851 13.942 1.00 90.69 189 GLU A N 1
ATOM 1507 C CA . GLU A 1 189 ? -14.462 -7.220 14.143 1.00 90.69 189 GLU A CA 1
ATOM 1508 C C . GLU A 1 189 ? -14.121 -8.113 12.938 1.00 90.69 189 GLU A C 1
ATOM 1510 O O . GLU A 1 189 ? -14.348 -7.750 11.779 1.00 90.69 189 GLU A O 1
ATOM 1515 N N . GLY A 1 190 ? -13.549 -9.287 13.221 1.00 91.81 190 GLY A N 1
ATOM 1516 C CA . GLY A 1 190 ? -13.100 -10.236 12.202 1.00 91.81 190 GLY A CA 1
ATOM 1517 C C . GLY A 1 190 ? -11.741 -9.909 11.571 1.00 91.81 190 GLY A C 1
ATOM 1518 O O . GLY A 1 190 ? -11.361 -10.586 10.617 1.00 91.81 190 GLY A O 1
ATOM 1519 N N . TYR A 1 191 ? -11.003 -8.907 12.074 1.00 94.56 191 TYR A N 1
ATOM 1520 C CA . TYR A 1 191 ? -9.654 -8.563 11.608 1.00 94.56 191 TYR A CA 1
ATOM 1521 C C . TYR A 1 191 ? -8.580 -8.853 12.664 1.00 94.56 191 TYR A C 1
ATOM 1523 O O . TYR A 1 191 ? -8.755 -8.641 13.863 1.00 94.56 191 TYR A O 1
ATOM 1531 N N . VAL A 1 192 ? -7.423 -9.317 12.197 1.00 95.19 192 VAL A N 1
ATOM 1532 C CA . VAL A 1 192 ? -6.275 -9.755 12.991 1.00 95.19 192 VAL A CA 1
ATOM 1533 C C . VAL A 1 192 ? -4.985 -9.079 12.528 1.00 95.19 192 VAL A C 1
ATOM 1535 O O . VAL A 1 192 ? -4.841 -8.635 11.386 1.00 95.19 192 VAL A O 1
ATOM 1538 N N . ALA A 1 193 ? -4.005 -9.017 13.431 1.00 94.38 193 ALA A N 1
ATOM 1539 C CA . ALA A 1 193 ? -2.642 -8.643 13.067 1.00 94.38 193 ALA A CA 1
ATOM 1540 C C . ALA A 1 193 ? -1.989 -9.770 12.262 1.00 94.38 193 ALA A C 1
ATOM 1542 O O . ALA A 1 193 ? -2.078 -10.943 12.637 1.00 94.38 193 ALA A O 1
ATOM 1543 N N . SER A 1 194 ? -1.233 -9.407 11.230 1.00 94.62 194 SER A N 1
ATOM 1544 C CA . SER A 1 194 ? -0.282 -10.338 10.634 1.00 94.62 194 SER A CA 1
ATOM 1545 C C . SER A 1 194 ? 0.997 -10.412 11.470 1.00 94.62 194 SER A C 1
ATOM 1547 O O . SER A 1 194 ? 1.486 -9.404 11.972 1.00 94.62 194 SER A O 1
ATOM 1549 N N . LYS A 1 195 ? 1.593 -11.602 11.558 1.00 93.62 195 LYS A N 1
ATOM 1550 C CA . LYS A 1 195 ? 2.943 -11.815 12.104 1.00 93.62 195 LYS A CA 1
ATOM 1551 C C . LYS A 1 195 ? 4.024 -11.104 11.287 1.00 93.62 195 LYS A C 1
ATOM 1553 O O . LYS A 1 195 ? 5.101 -10.858 11.814 1.00 93.62 195 LYS A O 1
ATOM 1558 N N . HIS A 1 196 ? 3.741 -10.802 10.020 1.00 93.94 196 HIS A N 1
ATOM 1559 C CA . HIS A 1 196 ? 4.655 -10.094 9.127 1.00 93.94 196 HIS A CA 1
ATOM 1560 C C . HIS A 1 196 ? 4.733 -8.597 9.447 1.00 93.94 196 HIS A C 1
ATOM 1562 O O . HIS A 1 196 ? 5.775 -8.003 9.235 1.00 93.94 196 HIS A O 1
ATOM 1568 N N . TYR A 1 197 ? 3.666 -8.002 9.993 1.00 91.75 197 TYR A N 1
ATOM 1569 C CA . TYR A 1 197 ? 3.613 -6.584 10.371 1.00 91.75 197 TYR A CA 1
ATOM 1570 C C . TYR A 1 197 ? 3.451 -6.469 11.894 1.00 91.75 197 TYR A C 1
ATOM 1572 O O . TYR A 1 197 ? 2.315 -6.427 12.383 1.00 91.75 197 TYR A O 1
ATOM 1580 N N . PRO A 1 198 ? 4.556 -6.489 12.666 1.00 78.75 198 PRO A N 1
ATOM 1581 C CA . PRO A 1 198 ? 4.499 -6.553 14.123 1.00 78.75 198 PRO A CA 1
ATOM 1582 C C . PRO A 1 198 ? 3.744 -5.359 14.717 1.00 78.75 198 PRO A C 1
ATOM 1584 O O . PRO A 1 198 ? 3.805 -4.243 14.192 1.00 78.75 198 PRO A O 1
ATOM 1587 N N . VAL A 1 199 ? 2.999 -5.636 15.798 1.00 77.00 199 VAL A N 1
ATOM 1588 C CA . VAL A 1 199 ? 2.153 -4.663 16.513 1.00 77.00 199 VAL A CA 1
ATOM 1589 C C . VAL A 1 199 ? 2.951 -3.846 17.505 1.00 77.00 199 VAL A C 1
ATOM 1591 O O . VAL A 1 199 ? 3.662 -4.481 18.308 1.00 77.00 199 VAL A O 1
#

Sequence (199 aa):
MPVNDTYLDPKDRAYNPAKTEVVMVRRQVFIDYKKSYGGISPYINGIMGGTRARLLFTFCENAEGHDYGKVLRFQVPRVDCPECYGRTEWAALPGETRFFIDTLSTAVELAGISFKDRLPVTVSWVRAHLPDPEFTELDTLVAGMVDSDDYKKLKRGDELRPVFRDDPIANFSDVMWVRAGTPKKAFPEGYVASKHYPV

Organism: Nitrospina gracilis (strain 3/211) (NCBI:txid1266370)

Foldseek 3Di:
DDWDWDFDDCPDPPDDDDPDDDRDTDGDDDFDPPPDDDDQPVQLVQQQPAQAHFGKKWWDCPLVQAPRSDIAIDVVHGQADPRNRDGIGMDTQFLPKKKWFADKDWDACDDPPVCNVPHRKMKGFMWIFGPDPVSDIHPGTDIAIEDDPDPVPDDGGFIWDWWAANRDPSDRNRIHIYGPPPDQVPDPPRTGHHPRHDD

Secondary structure (DSSP, 8-state):
------BPPTTSTT----SS----B----------SSSS--HHHHHHTTGGG---EEEEE--GGGSTTSS-EEESS--SB-TTT-PBPEEEEPPTT-EEEEEEEEEESS---GGGGGG-SEEEEEEEEE-SSTT-PBPSSPEEEEEE-TTGGG--TT-EEEEEEESS--SSGGGEEEEETT--GGGSPTTEE--TTS--